Protein AF-A0A1Y3NC07-F1 (afdb_monomer_lite)

Secondary structure (DSSP, 8-state):
--HHHHHHHHHHHTS-------TTEEEEEEEETTTTEEEEE---TT-SS-EEEE-----TTT-EEEETTSEE--EESS-TTEETTEE--TT--EEEEEETTEEEEEEGGGTT-EEEEE-SS-TTBEEEEE--TT-GGGB-EEEE--TT------S---PPPPEEEEEEEETTTTEEE-TTSBEE----SGGG-EEEETTSEE--EESSSTTEEEEEETTEEEEEE--GGG-EEEETTEEEETTEEEEEEEE-TTSSBEEEEE---TT-GGG--EEEEPPPPPP-------------------------------------------------------------------PPPPPPP---PPPP-------------

Sequence (377 aa):
MFIFIIANIKYFLSQAQTVVEDPFHVNIYLYNAYRNKCLRYTSNPGDALQLTYGACDNSAETVWILPISHRGLYRSKANLDYCFGGECEDDEQFYFYRNDNENLIRSQATLGKQCIGSSETDPSKVVLKDCDDTDPDQIWYFNIWDPSVVVEEPPVVVAPPQTVTVYFYNAYRNGCMHDNLTTGVCDFTDHSLWEIPISHEGYYRSKANPENCLSIVDGNVSLTECNEDTVLYRDGNFIKSPLSEDKCIVSARFSNNLEYIEGCDVREGDHLWYFNIWTPPEPETTSTEVATSTEVVATTEVATSTEATATAEVATSTEVADPNDVFASTEVAVPTEAANSNEIIDLTEVVAPTPVVEEKPIMTITSTVTAVMTEAY

Foldseek 3Di:
DPVVVVVVVVVVVVVPPPPPPPVQKFKWWKAQPVVRFTWFAAPDPPAQQSIFTHHPPLPLRRIWIAGNQQKFFTAGSVGRQAGRRGGDDRQQIWHQDDDLQARWIATVNVVRQWTWFADPVDRGDIDTDGDDSPPSRRHIAIGGRDPPPPPPDDPDPPDPQDKFKWWWAQSVLNFTQFPVQFTDHCPVDLRRIWIAGPQQWAFTARSVGRQWGFAADPQFTDTHGGDPRRIWHDSRFFIGGPVDPQWGWFQDPVGRHIGIDGHQDPNPSRRGIHTGGDDPDDPPPPPPPPPPPPPPPDDDDDDDDDDDDDDDDDDDDDDDDDDDDDDDDDDDDDDDDDDDDDDDDDDDDDDDDDDDDDDDDDDDDDDDDDDDDDDDD

Structure (mmCIF, N/CA/C/O backbone):
data_AF-A0A1Y3NC07-F1
#
_entry.id   AF-A0A1Y3NC07-F1
#
loop_
_atom_site.group_PDB
_atom_site.id
_atom_site.type_symbol
_atom_site.label_atom_id
_atom_site.label_alt_id
_atom_site.label_comp_id
_atom_site.label_asym_id
_atom_site.label_entity_id
_atom_site.label_seq_id
_atom_site.pdbx_PDB_ins_code
_atom_site.Cartn_x
_atom_site.Cartn_y
_atom_site.Cartn_z
_atom_site.occupancy
_atom_site.B_iso_or_equiv
_atom_site.auth_seq_id
_atom_site.auth_comp_id
_atom_site.auth_asym_id
_atom_site.auth_atom_id
_atom_site.pdbx_PDB_model_num
ATOM 1 N N . MET A 1 1 ? -15.263 39.576 44.220 1.00 49.94 1 MET A N 1
ATOM 2 C CA . MET A 1 1 ? -14.520 39.823 42.962 1.00 49.94 1 MET A CA 1
ATOM 3 C C . MET A 1 1 ? -13.229 38.999 42.822 1.00 49.94 1 MET A C 1
ATOM 5 O O . MET A 1 1 ? -12.564 39.140 41.814 1.00 49.94 1 MET A O 1
ATOM 9 N N . PHE A 1 2 ? -12.891 38.108 43.768 1.00 42.16 2 PHE A N 1
ATOM 10 C CA . PHE A 1 2 ? -11.699 37.239 43.684 1.00 42.16 2 PHE A CA 1
ATOM 11 C C . PHE A 1 2 ? -12.003 35.779 43.288 1.00 42.16 2 PHE A C 1
ATOM 13 O O . PHE A 1 2 ? -11.107 35.051 42.885 1.00 42.16 2 PHE A O 1
ATOM 20 N N . ILE A 1 3 ? -13.271 35.355 43.343 1.00 47.78 3 ILE A N 1
ATOM 21 C CA . ILE A 1 3 ? -13.682 33.966 43.057 1.00 47.78 3 ILE A CA 1
ATOM 22 C C . ILE A 1 3 ? -13.874 33.710 41.545 1.00 47.78 3 ILE A C 1
ATOM 24 O O . ILE A 1 3 ? -13.749 32.581 41.089 1.00 47.78 3 ILE A O 1
ATOM 28 N N . PHE A 1 4 ? -14.075 34.756 40.735 1.00 40.75 4 PHE A N 1
ATOM 29 C CA . PHE A 1 4 ? -14.278 34.625 39.281 1.00 40.75 4 PHE A CA 1
ATOM 30 C C . PHE A 1 4 ? -12.987 34.455 38.458 1.00 40.75 4 PHE A C 1
ATOM 32 O O . PHE A 1 4 ? -13.056 34.092 37.285 1.00 40.75 4 PHE A O 1
ATOM 39 N N . ILE A 1 5 ? -11.811 34.685 39.052 1.00 47.78 5 ILE A N 1
ATOM 40 C CA . ILE A 1 5 ? -10.528 34.595 38.335 1.00 47.78 5 ILE A CA 1
ATOM 41 C C . ILE A 1 5 ? -9.998 33.150 38.325 1.00 47.78 5 ILE A C 1
ATOM 43 O O . ILE A 1 5 ? -9.425 32.711 37.333 1.00 47.78 5 ILE A O 1
ATOM 47 N N . ILE A 1 6 ? -10.273 32.356 39.366 1.00 45.19 6 ILE A N 1
ATOM 48 C CA . ILE A 1 6 ? -9.774 30.971 39.465 1.00 45.19 6 ILE A CA 1
ATOM 49 C C . ILE A 1 6 ? -10.512 30.027 38.498 1.00 45.19 6 ILE A C 1
ATOM 51 O O . ILE A 1 6 ? -9.905 29.107 37.952 1.00 45.19 6 ILE A O 1
ATOM 55 N N . ALA A 1 7 ? -11.794 30.282 38.212 1.00 42.97 7 ALA A N 1
ATOM 56 C CA . ALA A 1 7 ? -12.565 29.478 37.259 1.00 42.97 7 ALA A CA 1
ATOM 57 C C . ALA A 1 7 ? -12.094 29.654 35.801 1.00 42.97 7 ALA A C 1
ATOM 59 O O . ALA A 1 7 ? -12.123 28.698 35.033 1.00 42.97 7 ALA A O 1
ATOM 60 N N . ASN A 1 8 ? -11.591 30.838 35.431 1.00 40.31 8 ASN A N 1
ATOM 61 C CA . ASN A 1 8 ? -11.082 31.089 34.078 1.00 40.31 8 ASN A CA 1
ATOM 62 C C . ASN A 1 8 ? -9.668 30.537 33.847 1.00 40.31 8 ASN A C 1
ATOM 64 O O . ASN A 1 8 ? -9.330 30.190 32.720 1.00 40.31 8 ASN A O 1
ATOM 68 N N . ILE A 1 9 ? -8.855 30.388 34.897 1.00 41.81 9 ILE A N 1
ATOM 69 C CA . ILE A 1 9 ? -7.501 29.827 34.764 1.00 41.81 9 ILE A CA 1
ATOM 70 C C . ILE A 1 9 ? -7.546 28.312 34.513 1.00 41.81 9 ILE A C 1
ATOM 72 O O . ILE A 1 9 ? -6.757 27.814 33.716 1.00 41.81 9 ILE A O 1
ATOM 76 N N . LYS A 1 10 ? -8.512 27.578 35.089 1.00 38.97 10 LYS A N 1
ATOM 77 C CA . LYS A 1 10 ? -8.726 26.161 34.731 1.00 38.97 10 LYS A CA 1
ATOM 78 C C . LYS A 1 10 ? -9.193 25.980 33.285 1.00 38.97 10 LYS A C 1
ATOM 80 O O . LYS A 1 10 ? -8.786 25.020 32.647 1.00 38.97 10 LYS A O 1
ATOM 85 N N . TYR A 1 11 ? -10.002 26.907 32.769 1.00 41.62 11 TYR A N 1
ATOM 86 C CA . TYR A 1 11 ? -10.475 26.849 31.384 1.00 41.62 11 TYR A CA 1
ATOM 87 C C . TYR A 1 11 ? -9.353 27.160 30.379 1.00 41.62 11 TYR A C 1
ATOM 89 O O . TYR A 1 11 ? -9.262 26.517 29.340 1.00 41.62 11 TYR A O 1
ATOM 97 N N . PHE A 1 12 ? -8.441 28.080 30.716 1.00 39.53 12 PHE A N 1
ATOM 98 C CA . PHE A 1 12 ? -7.293 28.406 29.861 1.00 39.53 12 PHE A CA 1
ATOM 99 C C . PHE A 1 12 ? -6.139 27.394 29.942 1.00 39.53 12 PHE A C 1
ATOM 101 O O . PHE A 1 12 ? -5.442 27.197 28.952 1.00 39.53 12 PHE A O 1
ATOM 108 N N . LEU A 1 13 ? -5.948 26.706 31.075 1.00 35.06 13 LEU A N 1
ATOM 109 C CA . LEU A 1 13 ? -4.931 25.649 31.203 1.00 35.06 13 LEU A CA 1
ATOM 110 C C . LEU A 1 13 ? -5.331 24.322 30.533 1.00 35.06 13 LEU A C 1
ATOM 112 O O . LEU A 1 13 ? -4.475 23.466 30.351 1.00 35.06 13 LEU A O 1
ATOM 116 N N . SER A 1 14 ? -6.592 24.163 30.122 1.00 40.03 14 SER A N 1
ATOM 117 C CA . SER A 1 14 ? -7.073 23.001 29.357 1.00 40.03 14 SER A CA 1
ATOM 118 C C . SER A 1 14 ? -6.751 23.070 27.856 1.00 40.03 14 SER A C 1
ATOM 120 O O . SER A 1 14 ? -6.932 22.079 27.161 1.00 40.03 14 SER A O 1
ATOM 122 N N . GLN A 1 15 ? -6.320 24.223 27.337 1.00 40.88 15 GLN A N 1
ATOM 123 C CA . GLN A 1 15 ? -6.138 24.462 25.893 1.00 40.88 15 GLN A CA 1
ATOM 124 C C . GLN A 1 15 ? -4.659 24.536 25.476 1.00 40.88 15 GLN A C 1
ATOM 126 O O . GLN A 1 15 ? -4.346 24.867 24.338 1.00 40.88 15 GLN A O 1
ATOM 131 N N . ALA A 1 16 ? -3.736 24.233 26.389 1.00 40.59 16 ALA A N 1
ATOM 132 C CA . ALA A 1 16 ? -2.299 24.239 26.122 1.00 40.59 16 ALA A CA 1
ATOM 133 C C . ALA A 1 16 ? -1.629 22.977 26.675 1.00 40.59 16 ALA A C 1
ATOM 135 O O . ALA A 1 16 ? -0.556 23.032 27.271 1.00 40.59 16 ALA A O 1
ATOM 136 N N . GLN A 1 17 ? -2.275 21.826 26.496 1.00 38.09 17 GLN A N 1
ATOM 137 C CA . GLN A 1 17 ? -1.564 20.561 26.552 1.00 38.09 17 GLN A CA 1
ATOM 138 C C . GLN A 1 17 ? -0.907 20.395 25.186 1.00 38.09 17 GLN A C 1
ATOM 140 O O . GLN A 1 17 ? -1.517 19.915 24.236 1.00 38.09 17 GLN A O 1
ATOM 145 N N . THR A 1 18 ? 0.328 20.883 25.066 1.00 40.28 18 THR A N 1
ATOM 146 C CA . THR A 1 18 ? 1.228 20.413 24.016 1.00 40.28 18 THR A CA 1
ATOM 147 C C . THR A 1 18 ? 1.309 18.909 24.202 1.00 40.28 18 THR A C 1
ATOM 149 O O . THR A 1 18 ? 1.939 18.441 25.154 1.00 40.28 18 THR A O 1
ATOM 152 N N . VAL A 1 19 ? 0.572 18.172 23.370 1.00 43.94 19 VAL A N 1
ATOM 153 C CA . VAL A 1 19 ? 0.705 16.728 23.242 1.00 43.94 19 VAL A CA 1
ATOM 154 C C . VAL A 1 19 ? 2.177 16.521 22.937 1.00 43.94 19 VAL A C 1
ATOM 156 O O . VAL A 1 19 ? 2.658 16.901 21.874 1.00 43.94 19 VAL A O 1
ATOM 159 N N . VAL A 1 20 ? 2.921 16.054 23.936 1.00 38.31 20 VAL A N 1
ATOM 160 C CA . VAL A 1 20 ? 4.246 15.502 23.707 1.00 38.31 20 VAL A CA 1
ATOM 161 C C . VAL A 1 20 ? 3.954 14.323 22.799 1.00 38.31 20 VAL A C 1
ATOM 163 O O . VAL A 1 20 ? 3.352 13.354 23.258 1.00 38.31 20 VAL A O 1
ATOM 166 N N . GLU A 1 21 ? 4.215 14.484 21.501 1.00 44.53 21 GLU A N 1
ATOM 167 C CA . GLU A 1 21 ? 4.075 13.403 20.538 1.00 44.53 21 GLU A CA 1
ATOM 168 C C . GLU A 1 21 ? 4.969 12.281 21.045 1.00 44.53 21 GLU A C 1
ATOM 170 O O . GLU A 1 21 ? 6.195 12.381 21.046 1.00 44.53 21 GLU A O 1
ATOM 175 N N . ASP A 1 22 ? 4.327 11.266 21.612 1.00 46.78 22 ASP A N 1
ATOM 176 C CA . ASP A 1 22 ? 4.990 10.053 22.030 1.00 46.78 22 ASP A CA 1
ATOM 177 C C . ASP A 1 22 ? 5.652 9.481 20.766 1.00 46.78 22 ASP A C 1
ATOM 179 O O . ASP A 1 22 ? 4.920 9.195 19.808 1.00 46.78 22 ASP A O 1
ATOM 183 N N . PRO A 1 23 ? 6.997 9.371 20.709 1.00 55.59 23 PRO A N 1
ATOM 184 C CA . PRO A 1 23 ? 7.760 9.125 19.477 1.00 55.59 23 PRO A CA 1
ATOM 185 C C . PRO A 1 23 ? 7.429 7.798 18.780 1.00 55.59 23 PRO A C 1
ATOM 187 O O . PRO A 1 23 ? 7.982 7.489 17.728 1.00 55.59 23 PRO A O 1
ATOM 190 N N . PHE A 1 24 ? 6.520 7.008 19.346 1.00 76.69 24 PHE A N 1
ATOM 191 C CA . PHE A 1 24 ? 6.107 5.706 18.854 1.00 76.69 24 PHE A CA 1
ATOM 192 C C . PHE A 1 24 ? 4.766 5.704 18.118 1.00 76.69 24 PHE A C 1
ATOM 194 O O . PHE A 1 24 ? 4.166 4.636 18.009 1.00 76.69 24 PHE A O 1
ATOM 201 N N . HIS A 1 25 ? 4.283 6.841 17.609 1.00 83.25 25 HIS A N 1
ATOM 202 C CA . HIS A 1 25 ? 3.050 6.889 16.817 1.00 83.25 25 HIS A CA 1
ATOM 203 C C . HIS A 1 25 ? 3.286 7.293 15.360 1.00 83.25 25 HIS A C 1
ATOM 205 O O . HIS A 1 25 ? 4.177 8.075 15.042 1.00 83.25 25 HIS A O 1
ATOM 211 N N . VAL A 1 26 ? 2.443 6.773 14.470 1.00 84.00 26 VAL A N 1
ATOM 212 C CA . VAL A 1 26 ? 2.426 7.086 13.041 1.00 84.00 26 VAL A CA 1
ATOM 213 C C . VAL A 1 26 ? 1.017 7.487 12.613 1.00 84.00 26 VAL A C 1
ATOM 215 O O . VAL A 1 26 ? 0.025 6.909 13.058 1.00 84.00 26 VAL A O 1
ATOM 218 N N . ASN A 1 27 ? 0.934 8.492 11.743 1.00 87.94 27 ASN A N 1
ATOM 219 C CA . ASN A 1 27 ? -0.309 8.861 11.080 1.00 87.94 27 ASN A CA 1
ATOM 220 C C . ASN A 1 27 ? -0.509 7.953 9.860 1.00 87.94 27 ASN A C 1
ATOM 222 O O . ASN A 1 27 ? 0.402 7.812 9.042 1.00 87.94 27 ASN A O 1
ATOM 226 N N . ILE A 1 28 ? -1.692 7.370 9.702 1.00 88.00 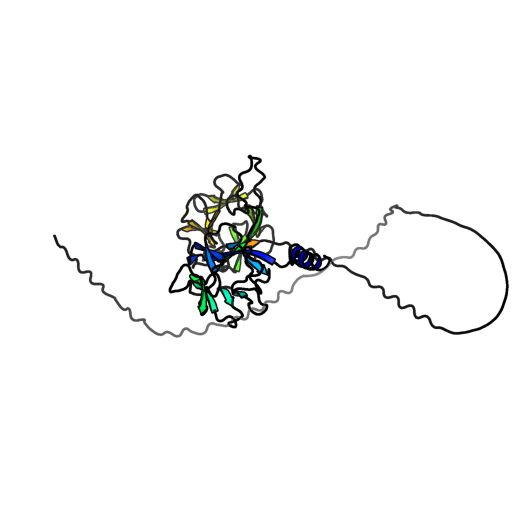28 ILE A N 1
ATOM 227 C CA . ILE A 1 28 ? -2.015 6.481 8.583 1.00 88.00 28 ILE A CA 1
ATOM 228 C C . ILE A 1 28 ? -3.445 6.682 8.072 1.00 88.00 28 ILE A C 1
ATOM 230 O O . ILE A 1 28 ? -4.307 7.214 8.767 1.00 88.00 28 ILE A O 1
ATOM 234 N N . TYR A 1 29 ? -3.712 6.142 6.892 1.00 89.12 29 TYR A N 1
ATOM 235 C CA . TYR A 1 29 ? -5.028 5.735 6.430 1.00 89.12 29 TYR A CA 1
ATOM 236 C C . TYR A 1 29 ? -5.192 4.238 6.596 1.00 89.12 29 TYR A C 1
ATOM 238 O O . TYR A 1 29 ? -4.248 3.458 6.447 1.00 89.12 29 TYR A O 1
ATOM 246 N N . LEU A 1 30 ? -6.441 3.849 6.789 1.00 91.69 30 LEU A N 1
ATOM 247 C CA . LEU A 1 30 ? -6.852 2.461 6.733 1.00 91.69 30 LEU A CA 1
ATOM 248 C C . LEU A 1 30 ? -7.758 2.293 5.535 1.00 91.69 30 LEU A C 1
ATOM 250 O O . LEU A 1 30 ? -8.905 2.733 5.534 1.00 91.69 30 LEU A O 1
ATOM 254 N N . TYR A 1 31 ? -7.199 1.715 4.485 1.00 89.06 31 TYR A N 1
ATOM 255 C CA . TYR A 1 31 ? -7.864 1.550 3.209 1.00 89.06 31 TYR A CA 1
ATOM 256 C C . TYR A 1 31 ? -8.498 0.168 3.113 1.00 89.06 31 TYR A C 1
ATOM 258 O O . TYR A 1 31 ? -7.860 -0.843 3.395 1.00 89.06 31 TYR A O 1
ATOM 266 N N . ASN A 1 32 ? -9.749 0.125 2.677 1.00 90.06 3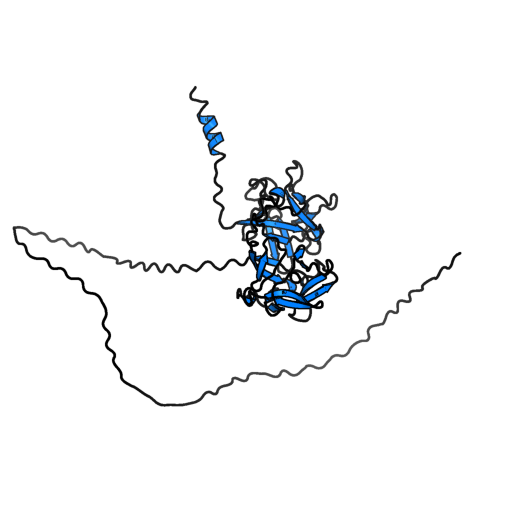2 ASN A N 1
ATOM 267 C CA . ASN A 1 32 ? -10.457 -1.107 2.385 1.00 90.06 32 ASN A CA 1
ATOM 268 C C . ASN A 1 32 ? -10.560 -1.261 0.868 1.00 90.06 32 ASN A C 1
ATOM 270 O O . ASN A 1 32 ? -11.290 -0.511 0.212 1.00 90.06 32 ASN A O 1
ATOM 274 N N . ALA A 1 33 ? -9.827 -2.225 0.311 1.00 75.94 33 ALA A N 1
ATOM 275 C CA . ALA A 1 33 ? -9.746 -2.386 -1.137 1.00 75.94 33 ALA A CA 1
ATOM 276 C C . ALA A 1 33 ? -11.067 -2.865 -1.750 1.00 75.94 33 ALA A C 1
ATOM 278 O O . ALA A 1 33 ? -11.442 -2.406 -2.825 1.00 75.94 33 ALA A O 1
ATOM 279 N N . TYR A 1 34 ? -11.825 -3.703 -1.035 1.00 87.25 34 TYR A N 1
ATOM 280 C CA . TYR A 1 34 ? -13.149 -4.143 -1.477 1.00 87.25 34 TYR A CA 1
ATOM 281 C C . TYR A 1 34 ? -14.132 -2.977 -1.631 1.00 87.25 34 TYR A C 1
ATOM 283 O O . TYR A 1 34 ? -14.921 -2.932 -2.574 1.00 87.25 34 TYR A O 1
ATOM 291 N N . ARG A 1 35 ? -14.075 -2.000 -0.719 1.00 87.25 35 ARG A N 1
ATOM 292 C CA . ARG A 1 35 ? -14.907 -0.791 -0.792 1.00 87.25 35 ARG A CA 1
ATOM 293 C C . ARG A 1 35 ? -14.321 0.303 -1.669 1.00 87.25 35 ARG A C 1
ATOM 295 O O . ARG A 1 35 ? -15.058 1.214 -2.041 1.00 87.25 35 ARG A O 1
ATOM 302 N N . ASN A 1 36 ? -13.029 0.237 -1.972 1.00 82.81 36 ASN A N 1
ATOM 303 C CA . ASN A 1 36 ? -12.260 1.336 -2.540 1.00 82.81 36 ASN A CA 1
ATOM 304 C C . ASN A 1 36 ? -12.470 2.654 -1.764 1.00 82.81 36 ASN A C 1
ATOM 306 O O . ASN A 1 36 ? -12.807 3.704 -2.324 1.00 82.81 36 ASN A O 1
ATOM 310 N N . LYS A 1 37 ? -12.371 2.571 -0.432 1.00 90.44 37 LYS A N 1
ATOM 311 C CA . LYS A 1 37 ? -12.608 3.681 0.501 1.00 90.44 37 LYS A CA 1
ATOM 312 C C . LYS A 1 37 ? -11.678 3.587 1.702 1.00 90.44 37 LYS A C 1
ATOM 314 O O . LYS A 1 37 ? -11.238 2.501 2.072 1.00 90.44 37 LYS A O 1
ATOM 319 N N . CYS A 1 38 ? -11.431 4.727 2.332 1.00 93.75 38 CYS A N 1
ATOM 320 C CA . CYS A 1 38 ? -10.716 4.802 3.597 1.00 93.75 38 CYS A CA 1
ATOM 321 C C . CYS A 1 38 ? -11.685 4.757 4.779 1.00 93.75 38 CYS A C 1
ATOM 323 O O . CYS A 1 38 ? -12.834 5.193 4.675 1.00 93.75 38 CYS A O 1
ATOM 325 N N . LEU A 1 39 ? -11.210 4.241 5.907 1.00 95.06 39 LEU A N 1
ATOM 326 C CA . LEU A 1 39 ? -11.913 4.306 7.175 1.00 95.06 39 LEU A CA 1
ATOM 327 C C . LEU A 1 39 ? -12.007 5.763 7.619 1.00 95.06 39 LEU A C 1
ATOM 329 O O . LEU A 1 39 ? -10.990 6.446 7.752 1.00 95.06 39 LEU A O 1
ATOM 333 N N . ARG A 1 40 ? -13.229 6.225 7.849 1.00 94.44 40 ARG A N 1
ATOM 334 C CA . ARG A 1 40 ? -13.531 7.603 8.209 1.00 94.44 40 ARG A CA 1
ATOM 335 C C . ARG A 1 40 ? -14.242 7.646 9.551 1.00 94.44 40 ARG A C 1
ATOM 337 O O . ARG A 1 40 ? -15.224 6.939 9.761 1.00 94.44 40 ARG A O 1
ATOM 344 N N . TYR A 1 41 ? -13.763 8.502 10.435 1.00 93.25 41 TYR A N 1
ATOM 345 C CA . TYR A 1 41 ? -14.438 8.851 11.672 1.00 93.25 41 TYR A CA 1
ATOM 346 C C . TYR A 1 41 ? -15.713 9.653 11.382 1.00 93.25 41 TYR A C 1
ATOM 348 O O . TYR A 1 41 ? -15.718 10.561 10.549 1.00 93.25 41 TYR A O 1
ATOM 356 N N . THR A 1 42 ? -16.792 9.343 12.096 1.00 89.31 42 THR A N 1
ATOM 357 C CA . THR A 1 42 ? -18.039 10.111 12.067 1.00 89.31 42 THR A CA 1
ATOM 358 C C . THR A 1 42 ? -18.457 10.445 13.480 1.00 89.31 42 THR A C 1
ATOM 360 O O . THR A 1 42 ? -18.634 9.548 14.290 1.00 89.31 42 THR A O 1
ATOM 363 N N . SER A 1 43 ? -18.749 11.706 13.767 1.00 79.06 43 SER A N 1
ATOM 364 C CA . SER A 1 43 ? -19.270 12.122 15.072 1.00 79.06 43 SER A CA 1
ATOM 365 C C . SER A 1 43 ? -20.757 11.793 15.272 1.00 79.06 43 SER A C 1
ATOM 367 O O . SER A 1 43 ? -21.455 12.526 15.967 1.00 79.06 43 SER A O 1
ATOM 369 N N . ASN A 1 44 ? -21.275 10.728 14.645 1.00 75.00 44 ASN A N 1
ATOM 370 C CA . ASN A 1 44 ? -22.686 10.359 14.725 1.00 75.00 44 ASN A CA 1
ATOM 371 C C . ASN A 1 44 ? -22.988 9.714 16.086 1.00 75.00 44 ASN A C 1
ATOM 373 O O . ASN A 1 44 ? -22.609 8.562 16.319 1.00 75.00 44 ASN A O 1
ATOM 377 N N . PRO A 1 45 ? -23.712 10.409 16.983 1.00 62.75 45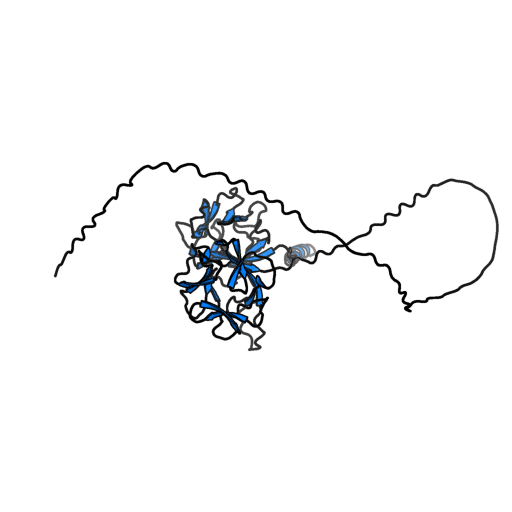 PRO A N 1
ATOM 378 C CA . PRO A 1 45 ? -24.045 9.856 18.281 1.00 62.75 45 PRO A CA 1
ATOM 379 C C . PRO A 1 45 ? -25.113 8.773 18.090 1.00 62.75 45 PRO A C 1
ATOM 381 O O . PRO A 1 45 ? -26.265 9.071 17.772 1.00 62.75 45 PRO A O 1
ATOM 384 N N . GLY A 1 46 ? -24.720 7.509 18.254 1.00 66.62 46 GLY A N 1
ATOM 385 C CA . GLY A 1 46 ? -25.610 6.347 18.161 1.00 66.62 46 GLY A CA 1
ATOM 386 C C . GLY A 1 46 ? -25.019 5.136 17.439 1.00 66.62 46 GLY A C 1
ATOM 387 O O . GLY A 1 46 ? -25.535 4.034 17.613 1.00 66.62 46 GLY A O 1
ATOM 388 N N . ASP A 1 47 ? -23.943 5.311 16.670 1.00 72.94 47 ASP A N 1
ATOM 389 C CA . ASP A 1 47 ? -23.224 4.188 16.066 1.00 72.94 47 ASP A CA 1
ATOM 390 C C . ASP A 1 47 ? -22.175 3.645 17.042 1.00 72.94 47 ASP A C 1
ATOM 392 O O . ASP A 1 47 ? -21.422 4.410 17.639 1.00 72.94 47 ASP A O 1
ATOM 396 N N . ALA A 1 48 ? -22.121 2.318 17.191 1.00 72.44 48 ALA A N 1
ATOM 397 C CA . ALA A 1 48 ? -21.277 1.658 18.190 1.00 72.44 48 ALA A CA 1
ATOM 398 C C . ALA A 1 48 ? -19.771 1.893 17.986 1.00 72.44 48 ALA A C 1
ATOM 400 O O . ALA A 1 48 ? -19.037 1.884 18.960 1.00 72.44 48 ALA A O 1
ATOM 401 N N . LEU A 1 49 ? -19.321 2.096 16.743 1.00 77.50 49 LEU A N 1
ATOM 402 C CA . LEU A 1 49 ? -17.915 2.386 16.440 1.00 77.50 49 LEU A CA 1
ATOM 403 C C . LEU A 1 49 ? -17.678 3.837 16.000 1.00 77.50 49 LEU A C 1
ATOM 405 O O . LEU A 1 49 ? -16.541 4.269 15.934 1.00 77.50 49 LEU A O 1
ATOM 409 N N . GLN A 1 50 ? -18.717 4.622 15.690 1.00 86.19 50 GLN A N 1
ATOM 410 C CA . GLN A 1 50 ? -18.539 5.966 15.108 1.00 86.19 50 GLN A CA 1
ATOM 411 C C . GLN A 1 50 ? -17.645 5.977 13.840 1.00 86.19 50 GLN A C 1
ATOM 413 O O . GLN A 1 50 ? -16.931 6.941 13.562 1.00 86.19 50 GLN A O 1
ATOM 418 N N . LEU A 1 51 ? -17.702 4.902 13.043 1.00 92.50 51 LEU A N 1
ATOM 419 C CA . LEU A 1 51 ? -16.897 4.695 11.834 1.00 92.50 51 LEU A CA 1
ATOM 420 C C . LEU A 1 51 ? -17.775 4.530 10.583 1.00 92.50 51 LEU A C 1
ATOM 422 O O . LEU A 1 51 ? -18.810 3.861 10.601 1.00 92.50 51 LEU A O 1
ATOM 426 N N . THR A 1 52 ? -17.308 5.073 9.460 1.00 94.56 52 THR A N 1
ATOM 427 C CA . THR A 1 52 ? -17.888 4.907 8.119 1.00 94.56 52 THR A CA 1
ATOM 428 C C . THR A 1 52 ? -16.791 4.739 7.064 1.00 94.56 52 THR A C 1
ATOM 430 O O . THR A 1 52 ? -15.597 4.768 7.364 1.00 94.56 52 THR A O 1
ATOM 433 N N . TYR A 1 53 ? -17.196 4.594 5.806 1.00 94.38 53 TYR A N 1
ATOM 434 C CA . TYR A 1 53 ? -16.310 4.637 4.649 1.00 94.38 53 TYR A CA 1
ATOM 435 C C . TYR A 1 53 ? -16.298 6.038 4.017 1.00 94.38 53 TYR A C 1
ATOM 437 O O . TYR A 1 53 ? -17.343 6.628 3.745 1.00 94.38 53 TYR A O 1
ATOM 445 N N . GLY A 1 54 ? -15.108 6.569 3.741 1.00 91.38 54 GLY A N 1
ATOM 446 C CA . GLY A 1 54 ? -14.891 7.888 3.144 1.00 91.38 54 GLY A CA 1
ATOM 447 C C . GLY A 1 54 ? -13.926 7.868 1.959 1.00 91.38 54 GLY A C 1
ATOM 448 O O . GLY A 1 54 ? -13.288 6.859 1.660 1.00 91.38 54 GLY A O 1
ATOM 449 N N . ALA A 1 55 ? -13.831 8.998 1.256 1.00 87.19 55 ALA A N 1
ATOM 450 C CA . ALA A 1 55 ? -12.732 9.215 0.317 1.00 87.19 55 ALA A CA 1
ATOM 451 C C . ALA A 1 55 ? -11.394 9.220 1.077 1.00 87.19 55 ALA A C 1
ATOM 453 O O . ALA A 1 55 ? -11.352 9.602 2.239 1.00 87.19 55 ALA A O 1
ATOM 454 N N . CYS A 1 56 ? -10.312 8.795 0.435 1.00 83.12 56 CYS A N 1
ATOM 455 C CA . CYS A 1 56 ? -8.967 8.891 1.000 1.00 83.12 56 CYS A CA 1
ATOM 456 C C . CYS A 1 56 ? -8.411 10.293 0.714 1.00 83.12 56 CYS A C 1
ATOM 458 O O . CYS A 1 56 ? -7.663 10.479 -0.237 1.00 83.12 56 CYS A O 1
ATOM 460 N N . ASP A 1 57 ? -8.885 11.289 1.463 1.00 79.56 57 ASP A N 1
ATOM 461 C CA . ASP A 1 57 ? -8.759 12.719 1.140 1.00 79.56 57 ASP A CA 1
ATOM 462 C C . ASP A 1 57 ? -7.847 13.511 2.088 1.00 79.56 57 ASP A C 1
ATOM 464 O O . ASP A 1 57 ? -7.870 14.739 2.089 1.00 79.56 57 ASP A O 1
ATOM 468 N N . ASN A 1 58 ? -7.059 12.823 2.916 1.00 79.38 58 ASN A N 1
ATOM 469 C CA . ASN A 1 58 ? -6.122 13.425 3.876 1.00 79.38 58 ASN A CA 1
ATOM 470 C C . ASN A 1 58 ? -6.795 14.279 4.960 1.00 79.38 58 ASN A C 1
ATOM 472 O O . ASN A 1 58 ? -6.093 14.892 5.770 1.00 79.38 58 ASN A O 1
ATOM 476 N N . SER A 1 59 ? -8.131 14.311 5.009 1.00 86.81 59 SER A N 1
ATOM 477 C CA . SER A 1 59 ? -8.862 15.015 6.053 1.00 86.81 59 SER A CA 1
ATOM 478 C C . SER A 1 59 ? -8.579 14.380 7.410 1.00 86.81 59 SER A C 1
ATOM 480 O O . SER A 1 59 ? -8.365 13.177 7.525 1.00 86.81 59 SER A O 1
ATOM 482 N N . ALA A 1 60 ? -8.620 15.172 8.480 1.00 89.56 60 ALA A N 1
ATOM 483 C CA . ALA A 1 60 ? -8.414 14.650 9.831 1.00 89.56 60 ALA A CA 1
ATOM 484 C C . ALA A 1 60 ? -9.377 13.490 10.181 1.00 89.56 60 ALA A C 1
ATOM 486 O O . ALA A 1 60 ? -9.076 12.669 11.040 1.00 89.56 60 ALA A O 1
ATOM 487 N N . GLU A 1 61 ? -10.523 13.394 9.503 1.00 92.75 61 GLU A N 1
ATOM 488 C CA . GLU A 1 61 ? -11.510 12.332 9.704 1.00 92.75 61 GLU A CA 1
ATOM 489 C C . GLU A 1 61 ? -11.092 10.991 9.089 1.00 92.75 61 GLU A C 1
ATOM 491 O O . GLU A 1 61 ? -11.569 9.953 9.534 1.00 92.75 61 GLU A O 1
ATOM 496 N N . THR A 1 62 ? -10.223 10.980 8.077 1.00 92.62 62 THR A N 1
ATOM 497 C CA . THR A 1 62 ? -9.773 9.758 7.380 1.00 92.62 62 THR A CA 1
ATOM 498 C C . THR A 1 62 ? -8.383 9.303 7.821 1.00 92.62 62 THR A C 1
ATOM 500 O O . THR A 1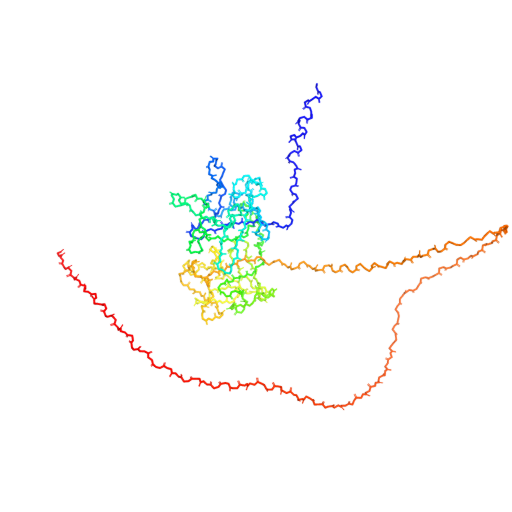 62 ? -7.865 8.298 7.328 1.00 92.62 62 THR A O 1
ATOM 503 N N . VAL A 1 63 ? -7.797 10.027 8.778 1.00 91.56 63 VAL A N 1
ATOM 504 C CA . VAL A 1 63 ? -6.430 9.849 9.259 1.00 91.56 63 VAL A CA 1
ATOM 505 C C . VAL A 1 63 ? -6.450 9.386 10.702 1.00 91.56 63 VAL A C 1
ATOM 507 O O . VAL A 1 63 ? -7.138 9.950 11.556 1.00 91.56 63 VAL A O 1
ATOM 510 N N . TRP A 1 64 ? -5.647 8.368 10.966 1.00 92.81 64 TRP A N 1
ATOM 511 C CA . TRP A 1 64 ? -5.595 7.664 12.231 1.00 92.81 64 TRP A CA 1
ATOM 512 C C . TRP A 1 64 ? -4.182 7.703 12.793 1.00 92.81 64 TRP A C 1
ATOM 514 O O . TRP A 1 64 ? -3.212 7.546 12.057 1.00 92.81 64 TRP A O 1
ATOM 524 N N . ILE A 1 65 ? -4.073 7.914 14.098 1.00 91.06 65 ILE A N 1
ATOM 525 C CA . ILE A 1 65 ? -2.818 7.912 14.842 1.00 91.06 65 ILE A CA 1
ATOM 526 C C . ILE A 1 65 ? -2.715 6.561 15.534 1.00 91.06 65 ILE A C 1
ATOM 528 O O . ILE A 1 65 ? -3.551 6.222 16.378 1.00 91.06 65 ILE A O 1
ATOM 532 N N . LEU A 1 66 ? -1.705 5.784 15.160 1.00 89.12 66 LEU A N 1
ATOM 533 C CA . LEU A 1 66 ? -1.507 4.431 15.661 1.00 89.12 66 LEU A CA 1
ATOM 534 C C . LEU A 1 66 ? -0.124 4.272 16.276 1.00 89.12 66 LEU A C 1
ATOM 536 O O . LEU A 1 66 ? 0.831 4.844 15.755 1.00 89.12 66 LEU A O 1
ATOM 540 N N . PRO A 1 67 ? 0.020 3.416 17.297 1.00 82.94 67 PRO A N 1
ATOM 541 C CA . PRO A 1 67 ? 1.323 2.944 17.731 1.00 82.94 67 PRO A CA 1
ATOM 542 C C . PRO A 1 67 ? 2.064 2.250 16.579 1.00 82.94 67 PRO A C 1
ATOM 544 O O . PRO A 1 67 ? 1.469 1.455 15.849 1.00 82.94 67 PRO A O 1
ATOM 547 N N . ILE A 1 68 ? 3.373 2.477 16.454 1.00 73.94 68 ILE A N 1
ATOM 548 C CA . ILE A 1 68 ? 4.254 1.808 15.477 1.00 73.94 68 ILE A CA 1
ATOM 549 C C . ILE A 1 68 ? 4.260 0.285 15.693 1.00 73.94 68 ILE A C 1
ATOM 551 O O . ILE A 1 68 ? 4.423 -0.481 14.751 1.00 73.94 68 ILE A O 1
ATOM 555 N N . SER A 1 69 ? 4.003 -0.177 16.921 1.00 71.75 69 SER A N 1
ATOM 556 C CA . SER A 1 69 ? 3.806 -1.601 17.230 1.00 71.75 69 SER A CA 1
ATOM 557 C C . SER A 1 69 ? 2.549 -2.205 16.584 1.00 71.75 69 SER A C 1
ATOM 559 O O . SER A 1 69 ? 2.350 -3.419 16.643 1.00 71.75 69 SER A O 1
ATOM 561 N N . HIS A 1 70 ? 1.665 -1.360 16.043 1.00 76.81 70 HIS A N 1
ATOM 562 C CA . HIS A 1 70 ? 0.315 -1.674 15.581 1.00 76.81 70 HIS A CA 1
ATOM 563 C C . HIS A 1 70 ? -0.598 -2.302 16.651 1.00 76.81 70 HIS A C 1
ATOM 565 O O . HIS A 1 70 ? -1.677 -2.816 16.341 1.00 76.81 70 HIS A O 1
ATOM 571 N N . ARG A 1 71 ? -0.207 -2.248 17.928 1.00 78.44 71 ARG A N 1
ATOM 572 C CA . ARG A 1 71 ? -1.010 -2.709 19.065 1.00 78.44 71 ARG A CA 1
ATOM 573 C C . ARG A 1 71 ? -1.293 -1.540 19.993 1.00 78.44 71 ARG A C 1
ATOM 575 O O . ARG A 1 71 ? -0.354 -0.914 20.477 1.00 78.44 71 ARG A O 1
ATOM 582 N N . GLY A 1 72 ? -2.569 -1.281 20.269 1.00 84.81 72 GLY A N 1
ATOM 583 C CA . GLY A 1 72 ? -2.988 -0.275 21.238 1.00 84.81 72 GLY A CA 1
ATOM 584 C C . GLY A 1 72 ? -4.195 0.527 20.769 1.00 84.81 72 GLY A C 1
ATOM 585 O O . GLY A 1 72 ? -5.133 0.002 20.179 1.00 84.81 72 GLY A O 1
ATOM 586 N N . LEU A 1 73 ? -4.191 1.816 21.071 1.00 87.00 73 LEU A N 1
ATOM 587 C CA . LEU A 1 73 ? -5.308 2.701 20.771 1.00 87.00 73 LEU A CA 1
ATOM 588 C C . LEU A 1 73 ? -5.148 3.314 19.379 1.00 87.00 73 LEU A C 1
ATOM 590 O O . LEU A 1 73 ? -4.100 3.866 19.058 1.00 87.00 73 LEU A O 1
ATOM 594 N N . TYR A 1 74 ? -6.188 3.203 18.554 1.00 90.56 74 TYR A N 1
ATOM 595 C CA . TYR A 1 74 ? -6.206 3.711 17.182 1.00 90.56 74 TYR A CA 1
ATOM 596 C C . TYR A 1 74 ? -7.016 4.998 17.202 1.00 90.56 74 TYR A C 1
ATOM 598 O O . TYR A 1 74 ? -8.246 4.954 17.172 1.00 90.56 74 TYR A O 1
ATOM 606 N N . ARG A 1 75 ? -6.331 6.133 17.339 1.00 91.62 75 ARG A N 1
ATOM 607 C CA . ARG A 1 75 ? -6.973 7.423 17.609 1.00 91.62 75 ARG A CA 1
ATOM 608 C C . ARG A 1 75 ? -7.339 8.131 16.319 1.00 91.62 75 ARG A C 1
ATOM 610 O O . ARG A 1 75 ? -6.551 8.136 15.373 1.00 91.62 75 ARG A O 1
ATOM 617 N N . SER A 1 76 ? -8.499 8.772 16.283 1.00 91.25 76 SER A N 1
ATOM 618 C CA . SER A 1 76 ? -8.849 9.642 15.163 1.00 91.25 76 SER A CA 1
ATOM 619 C C . SER A 1 76 ? -8.033 10.929 15.226 1.00 91.25 76 SER A C 1
ATOM 621 O O . SER A 1 76 ? -7.915 11.554 16.279 1.00 91.25 76 SER A O 1
ATOM 623 N N . LYS A 1 77 ? -7.521 11.391 14.085 1.00 91.69 77 LYS A N 1
ATOM 624 C CA . LYS A 1 77 ? -6.887 12.710 14.010 1.00 91.69 77 LYS A CA 1
ATOM 625 C C . LYS A 1 77 ? -7.898 13.857 14.117 1.00 91.69 77 LYS A C 1
ATOM 627 O O . LYS A 1 77 ? -7.534 14.944 14.560 1.00 91.69 77 LYS A O 1
ATOM 632 N N . ALA A 1 78 ? -9.159 13.632 13.743 1.00 91.25 78 ALA A N 1
ATOM 633 C CA . ALA A 1 78 ? -10.238 14.608 13.898 1.00 91.25 78 ALA A CA 1
ATOM 634 C C . ALA A 1 78 ? -10.648 14.797 15.363 1.00 91.25 78 ALA A C 1
ATOM 636 O O . ALA A 1 78 ? -11.152 15.861 15.722 1.00 91.25 78 ALA A O 1
ATOM 637 N N . ASN A 1 79 ? -10.446 13.775 16.198 1.00 90.31 79 ASN A N 1
ATOM 638 C CA . ASN A 1 79 ? -10.774 13.812 17.614 1.00 90.31 79 ASN A CA 1
ATOM 639 C C . ASN A 1 79 ? -9.850 12.872 18.406 1.00 90.31 79 ASN A C 1
ATOM 641 O O . ASN A 1 79 ? -10.071 11.664 18.438 1.00 90.31 79 ASN A O 1
ATOM 645 N N . LEU A 1 80 ? -8.823 13.439 19.048 1.00 89.06 80 LEU A N 1
ATOM 646 C CA . LEU A 1 80 ? -7.775 12.682 19.753 1.00 89.06 80 LEU A CA 1
ATOM 647 C C . LEU A 1 80 ? -8.272 11.941 21.002 1.00 89.06 80 LEU A C 1
ATOM 649 O O . LEU A 1 80 ? -7.580 11.038 21.489 1.00 89.06 80 LEU A O 1
ATOM 653 N N . ASP A 1 81 ? -9.448 12.324 21.500 1.00 86.81 81 ASP A N 1
ATOM 654 C CA . ASP A 1 81 ? -10.130 11.664 22.612 1.00 86.81 81 ASP A CA 1
ATOM 655 C C . ASP A 1 81 ? -10.909 10.425 22.148 1.00 86.81 81 ASP A C 1
ATOM 657 O O . ASP A 1 81 ? -11.416 9.682 22.984 1.00 86.81 81 ASP A O 1
ATOM 661 N N . TYR A 1 82 ? -11.008 10.192 20.831 1.00 87.00 82 TYR A N 1
ATOM 662 C CA . TYR A 1 82 ? -11.777 9.101 20.245 1.00 87.00 82 TYR A CA 1
ATOM 663 C C . TYR A 1 82 ? -10.908 8.060 19.540 1.00 87.00 82 TYR A C 1
ATOM 665 O O . TYR A 1 82 ? -9.999 8.364 18.760 1.00 87.00 82 TYR A O 1
ATOM 673 N N . CYS A 1 83 ? -11.257 6.810 19.804 1.00 88.56 83 CYS A N 1
ATOM 674 C CA . CYS A 1 83 ? -10.689 5.589 19.268 1.00 88.56 83 CYS A CA 1
ATOM 675 C C . CYS A 1 83 ? -11.762 4.848 18.443 1.00 88.56 83 CYS A C 1
ATOM 677 O O . CYS A 1 83 ? -12.905 5.294 18.356 1.00 88.56 83 CYS A O 1
ATOM 679 N N . PHE A 1 84 ? -11.436 3.710 17.821 1.00 84.00 84 PHE A N 1
ATOM 680 C CA . PHE A 1 84 ? -12.415 2.935 17.032 1.00 84.00 84 PHE A CA 1
ATOM 681 C C . PHE A 1 84 ? -13.688 2.514 17.776 1.00 84.00 84 PHE A C 1
ATOM 683 O O . PHE A 1 84 ? -14.670 2.211 17.108 1.00 84.00 84 PHE A O 1
ATOM 690 N N . GLY A 1 85 ? -13.676 2.462 19.110 1.00 75.12 85 GLY A N 1
ATOM 691 C CA . GLY A 1 85 ? -14.823 2.078 19.941 1.00 75.12 85 GLY A CA 1
ATOM 692 C C . GLY A 1 85 ? -15.638 3.241 20.512 1.00 75.12 85 GLY A C 1
ATOM 693 O O . GLY A 1 85 ? -16.699 3.005 21.082 1.00 75.12 85 GLY A O 1
ATOM 694 N N . GLY A 1 86 ? -15.206 4.492 20.319 1.00 82.75 86 GLY A N 1
ATOM 695 C CA . GLY A 1 86 ? -15.772 5.640 21.025 1.00 82.75 86 GLY A CA 1
ATOM 696 C C . GLY A 1 86 ? -14.697 6.412 21.776 1.00 82.75 86 GLY A C 1
ATOM 697 O O . GLY A 1 86 ? -13.648 6.699 21.205 1.00 82.75 86 GLY A O 1
ATOM 698 N N . GLU A 1 87 ? -14.965 6.792 23.023 1.00 83.94 87 GLU A N 1
ATOM 699 C CA . GLU A 1 87 ? -13.982 7.484 23.862 1.00 83.94 87 GLU A CA 1
ATOM 700 C C . GLU A 1 87 ? -12.810 6.546 24.176 1.00 83.94 87 GLU A C 1
ATOM 702 O O . GLU A 1 87 ? -13.003 5.379 24.495 1.00 83.94 87 GLU A O 1
ATOM 707 N N . CYS A 1 88 ? -11.579 7.040 24.055 1.00 82.00 88 CYS A N 1
ATOM 708 C CA . CYS A 1 88 ? -10.387 6.231 24.278 1.00 82.00 88 CYS A CA 1
ATOM 709 C C . CYS A 1 88 ? -10.247 5.838 25.758 1.00 82.00 88 CYS A C 1
ATOM 711 O O . CYS A 1 88 ? -9.633 6.566 26.542 1.00 82.00 88 CYS A O 1
ATOM 713 N N . GLU A 1 89 ? -10.767 4.669 26.120 1.00 79.69 89 GLU A N 1
ATOM 714 C CA . GLU A 1 89 ? -10.533 4.013 27.408 1.00 79.69 89 GLU A CA 1
ATOM 715 C C . GLU A 1 89 ? -9.395 2.978 27.293 1.00 79.69 89 GLU A C 1
ATOM 717 O O . GLU A 1 89 ? -9.123 2.431 26.221 1.00 79.69 89 GLU A O 1
ATOM 722 N N . ASP A 1 90 ? -8.677 2.720 28.393 1.00 69.62 90 ASP A N 1
ATOM 723 C CA . ASP A 1 90 ? -7.481 1.857 28.394 1.00 69.62 90 ASP A CA 1
ATOM 724 C C . ASP A 1 90 ? -7.773 0.389 28.009 1.00 69.62 90 ASP A C 1
ATOM 726 O O . ASP A 1 90 ? -6.855 -0.352 27.634 1.00 69.62 90 ASP A O 1
ATOM 730 N N . ASP A 1 91 ? -9.032 -0.043 28.102 1.00 67.94 91 ASP A N 1
ATOM 731 C CA . ASP A 1 91 ? -9.530 -1.378 27.768 1.00 67.94 91 ASP A CA 1
ATOM 732 C C . ASP A 1 91 ? -10.072 -1.507 26.331 1.00 67.94 91 ASP A C 1
ATOM 734 O O . ASP A 1 91 ? -10.183 -2.628 25.823 1.00 67.94 91 ASP A O 1
ATOM 738 N N . GLU A 1 92 ? -10.288 -0.398 25.616 1.00 63.22 92 GLU A N 1
ATOM 739 C CA . GLU A 1 92 ? -10.699 -0.374 24.203 1.00 63.22 92 GLU A CA 1
ATOM 740 C C . GLU A 1 92 ? -9.514 -0.495 23.236 1.00 63.22 92 GLU A C 1
ATOM 742 O O . GLU A 1 92 ? -9.364 0.236 22.252 1.00 63.22 92 GLU A O 1
ATOM 747 N N . GLN A 1 93 ? -8.633 -1.453 23.506 1.00 68.88 93 GLN A N 1
ATOM 748 C CA . GLN A 1 93 ? -7.482 -1.680 22.647 1.00 68.88 93 GLN A CA 1
ATOM 749 C C . GLN A 1 93 ? -7.905 -2.386 21.360 1.00 68.88 93 GLN A C 1
ATOM 751 O O . GLN A 1 93 ? -8.663 -3.360 21.347 1.00 68.88 93 GLN A O 1
ATOM 756 N N . PHE A 1 94 ? -7.357 -1.914 20.254 1.00 70.94 94 PHE A N 1
ATOM 757 C CA . PHE A 1 94 ? -7.393 -2.623 18.992 1.00 70.94 94 PHE A CA 1
ATOM 758 C C . PHE A 1 94 ? -5.977 -3.075 18.684 1.00 70.94 94 PHE A C 1
ATOM 760 O O . PHE A 1 94 ? -4.974 -2.477 19.080 1.00 70.94 94 PHE A O 1
ATOM 767 N N . TYR A 1 95 ? -5.864 -4.187 17.991 1.00 72.12 95 TYR A N 1
ATOM 768 C CA . TYR A 1 95 ? -4.575 -4.575 17.468 1.00 72.12 95 TYR A CA 1
ATOM 769 C C . TYR A 1 95 ? -4.763 -5.072 16.063 1.00 72.12 95 TYR A C 1
ATOM 771 O O . TYR A 1 95 ? -5.672 -5.843 15.740 1.00 72.12 95 TYR A O 1
ATOM 779 N N . PHE A 1 96 ? -3.862 -4.600 15.223 1.00 63.47 96 PHE A N 1
ATOM 780 C CA . PHE A 1 96 ? -3.714 -5.153 13.912 1.00 63.47 96 PHE A CA 1
ATOM 781 C C . PHE A 1 96 ? -3.066 -6.511 14.081 1.00 63.47 96 PHE A C 1
ATOM 783 O O . PHE A 1 96 ? -1.980 -6.647 14.658 1.00 63.47 96 PHE A O 1
ATOM 790 N N . TYR A 1 97 ? -3.774 -7.528 13.622 1.00 59.97 97 TYR A N 1
ATOM 791 C CA . TYR A 1 97 ? -3.238 -8.865 13.602 1.00 59.97 97 TYR A CA 1
ATOM 792 C C . TYR A 1 97 ? -2.706 -9.119 12.204 1.00 59.97 97 TYR A C 1
ATOM 794 O O . TYR A 1 97 ? -3.440 -9.557 11.326 1.00 59.97 97 TYR A O 1
ATOM 802 N N . ARG A 1 98 ? -1.425 -8.786 12.021 1.00 53.38 98 ARG A N 1
ATOM 803 C CA . ARG A 1 98 ? -0.667 -9.102 10.815 1.00 53.38 98 ARG A CA 1
ATOM 804 C C . ARG A 1 98 ? -0.051 -10.484 10.988 1.00 53.38 98 ARG A C 1
ATOM 806 O O . ARG A 1 98 ? 1.048 -10.600 11.521 1.00 53.38 98 ARG A O 1
ATOM 813 N N . ASN A 1 99 ? -0.778 -11.519 10.595 1.00 50.72 99 ASN A N 1
ATOM 814 C CA . ASN A 1 99 ? -0.137 -12.790 10.261 1.00 50.72 99 ASN A CA 1
ATOM 815 C C . ASN A 1 99 ? 0.126 -12.822 8.757 1.00 50.72 99 ASN A C 1
ATOM 817 O O . ASN A 1 99 ? -0.462 -12.033 8.021 1.00 50.72 99 ASN A O 1
ATOM 821 N N . ASP A 1 100 ? 0.981 -13.743 8.314 1.00 41.62 100 ASP A N 1
ATOM 822 C CA . ASP A 1 100 ? 1.513 -13.822 6.945 1.00 41.62 100 ASP A CA 1
ATOM 823 C C . ASP A 1 100 ? 0.449 -13.805 5.821 1.00 41.62 100 ASP A C 1
ATOM 825 O O . ASP A 1 100 ? 0.797 -13.552 4.674 1.00 41.62 100 ASP A O 1
ATOM 829 N N . ASN A 1 101 ? -0.843 -13.989 6.140 1.00 50.62 101 ASN A N 1
ATOM 830 C CA . ASN A 1 101 ? -1.968 -13.919 5.198 1.00 50.62 101 ASN A CA 1
ATOM 831 C C . ASN A 1 101 ? -3.171 -13.066 5.666 1.00 50.62 101 ASN A C 1
ATOM 833 O O . ASN A 1 101 ? -4.165 -12.988 4.950 1.00 50.62 101 ASN A O 1
ATOM 837 N N . GLU A 1 102 ? -3.124 -12.435 6.845 1.00 66.75 102 GLU A N 1
ATOM 838 C CA . GLU A 1 102 ? -4.285 -11.752 7.438 1.00 66.75 102 GLU A CA 1
ATOM 839 C C . GLU A 1 102 ? -4.002 -10.258 7.624 1.00 66.75 102 GLU A C 1
ATOM 841 O O . GLU A 1 102 ? -3.131 -9.870 8.399 1.00 66.75 102 GLU A O 1
ATOM 846 N N . ASN A 1 103 ? -4.773 -9.405 6.948 1.00 82.56 103 ASN A N 1
ATOM 847 C CA . ASN A 1 103 ? -4.778 -7.955 7.163 1.00 82.56 103 ASN A CA 1
ATOM 848 C C . ASN A 1 103 ? -6.037 -7.546 7.945 1.00 82.56 103 ASN A C 1
ATOM 850 O O . ASN A 1 103 ? -6.816 -6.697 7.508 1.00 82.56 103 ASN A O 1
ATOM 854 N N . LEU A 1 104 ? -6.253 -8.182 9.096 1.00 89.69 104 LEU A N 1
ATOM 855 C CA . LEU A 1 104 ? -7.447 -7.993 9.916 1.00 89.69 104 LEU A CA 1
ATOM 856 C C . LEU A 1 104 ? -7.181 -7.022 11.073 1.00 89.69 104 LEU A C 1
ATOM 858 O O . LEU A 1 104 ? -6.164 -7.108 11.769 1.00 89.69 104 LEU A O 1
ATOM 862 N N . ILE A 1 105 ? -8.137 -6.131 11.342 1.00 90.75 105 ILE A N 1
ATOM 863 C CA . ILE A 1 105 ? -8.123 -5.281 12.541 1.00 90.75 105 ILE A CA 1
ATOM 864 C C . ILE A 1 105 ? -9.038 -5.916 13.586 1.00 90.75 105 ILE A C 1
ATOM 866 O O . ILE A 1 105 ? -10.255 -5.950 13.400 1.00 90.75 105 ILE A O 1
ATOM 870 N N . ARG A 1 106 ? -8.454 -6.414 14.682 1.00 90.31 106 ARG A N 1
ATOM 871 C CA . ARG A 1 106 ? -9.158 -7.165 15.729 1.00 90.31 106 ARG A CA 1
ATOM 872 C C . ARG A 1 106 ? -9.421 -6.294 16.956 1.00 90.31 106 ARG A C 1
ATOM 874 O O . ARG A 1 106 ? -8.575 -5.496 17.363 1.00 90.31 106 ARG A O 1
ATOM 881 N N . SER A 1 107 ? -10.582 -6.488 17.577 1.00 87.56 107 SER A N 1
ATOM 882 C CA . SER A 1 107 ? -10.935 -5.832 18.842 1.00 87.56 107 SER A CA 1
ATOM 883 C C . SER A 1 107 ? -10.466 -6.654 20.049 1.00 87.56 107 SER A C 1
ATOM 885 O O . SER A 1 107 ? -10.881 -7.808 20.217 1.00 87.56 107 SER A O 1
ATOM 887 N N . GLN A 1 108 ? -9.660 -6.060 20.938 1.00 83.44 108 GLN A N 1
ATOM 888 C CA . GLN A 1 108 ? -9.223 -6.699 22.190 1.00 83.44 108 GLN A CA 1
ATOM 889 C C . GLN A 1 108 ? -10.372 -6.897 23.174 1.00 83.44 108 GLN A C 1
ATOM 891 O O . GLN A 1 108 ? -10.383 -7.909 23.877 1.00 83.44 108 GLN A O 1
ATOM 896 N N . ALA A 1 109 ? -11.373 -6.012 23.170 1.00 81.12 109 ALA A N 1
ATOM 897 C CA . ALA A 1 109 ? -12.571 -6.146 24.003 1.00 81.12 109 ALA A CA 1
ATOM 898 C C . ALA A 1 109 ? -13.291 -7.493 23.780 1.00 81.12 109 ALA A C 1
ATOM 900 O O . ALA A 1 109 ? -13.939 -8.035 24.672 1.00 81.12 109 ALA A O 1
ATOM 901 N N . THR A 1 110 ? -13.114 -8.080 22.594 1.00 81.12 110 THR A N 1
ATOM 902 C CA . THR A 1 110 ? -13.722 -9.356 22.186 1.00 81.12 110 THR A CA 1
ATOM 903 C C . THR A 1 110 ? -12.753 -10.537 22.269 1.00 81.12 110 THR A C 1
ATOM 905 O O . THR A 1 110 ? -13.042 -11.622 21.759 1.00 81.12 110 THR A O 1
ATOM 908 N N . LEU A 1 111 ? -11.585 -10.336 22.892 1.00 83.69 111 LEU A N 1
ATOM 909 C CA . LEU A 1 111 ? -10.457 -11.273 22.890 1.00 83.69 111 LEU A CA 1
ATOM 910 C C . LEU A 1 111 ? -10.006 -11.642 21.463 1.00 83.69 111 LEU A C 1
ATOM 912 O O . LEU A 1 111 ? -9.610 -12.779 21.206 1.00 83.69 111 LEU A O 1
ATOM 916 N N . GLY A 1 112 ? -10.124 -10.700 20.521 1.00 81.44 112 GLY A N 1
ATOM 917 C CA . GLY A 1 112 ? -9.713 -10.873 19.128 1.00 81.44 112 GLY A CA 1
ATOM 918 C C . GLY A 1 112 ? -10.646 -11.702 18.250 1.00 81.44 112 GLY A C 1
ATOM 919 O O . GLY A 1 112 ? -10.242 -12.087 17.151 1.00 81.44 112 GLY A O 1
ATOM 920 N N . LYS A 1 113 ? -11.860 -12.012 18.719 1.00 88.81 113 LYS A N 1
ATOM 921 C CA . LYS A 1 113 ? -12.842 -12.801 17.957 1.00 88.81 113 LYS A CA 1
ATOM 922 C C . LYS A 1 113 ? -13.571 -11.989 16.899 1.00 88.81 113 LYS A C 1
ATOM 924 O O . LYS A 1 113 ? -14.007 -12.566 15.907 1.00 88.81 113 LYS A O 1
ATOM 929 N N . GLN A 1 114 ? -13.709 -10.684 17.126 1.00 92.94 114 GLN A N 1
ATOM 930 C CA . GLN A 1 114 ? -14.381 -9.796 16.193 1.00 92.94 114 GLN A CA 1
ATOM 931 C C . GLN A 1 114 ? -13.395 -8.870 15.487 1.00 92.94 114 GLN A C 1
ATOM 933 O O . GLN A 1 114 ? -12.450 -8.347 16.092 1.00 92.94 114 GLN A O 1
ATOM 938 N N . CYS A 1 115 ? -13.660 -8.674 14.203 1.00 93.31 115 CYS A N 1
ATOM 939 C CA . CYS A 1 115 ? -12.893 -7.873 13.275 1.00 93.31 115 CYS A CA 1
ATOM 940 C C . CYS A 1 115 ? -13.736 -6.711 12.759 1.00 93.31 115 CYS A C 1
ATOM 942 O O . CYS A 1 115 ? -14.966 -6.785 12.692 1.00 93.31 115 CYS A O 1
ATOM 944 N N . ILE A 1 116 ? -13.057 -5.628 12.394 1.00 93.75 116 ILE A N 1
ATOM 945 C CA . ILE A 1 116 ? -13.685 -4.491 11.726 1.00 93.75 116 ILE A CA 1
ATOM 946 C C . ILE A 1 116 ? -14.031 -4.894 10.290 1.00 93.75 116 ILE A C 1
ATOM 948 O O . ILE A 1 116 ? -13.153 -5.307 9.535 1.00 93.75 116 ILE A O 1
ATOM 952 N N . GLY A 1 117 ? -15.289 -4.718 9.895 1.00 94.38 117 GLY A N 1
ATOM 953 C CA . GLY A 1 117 ? -15.758 -4.951 8.528 1.00 94.38 117 GLY A CA 1
ATOM 954 C C . GLY A 1 117 ? -17.006 -4.133 8.207 1.00 94.38 117 GLY A C 1
ATOM 955 O O . GLY A 1 117 ? -17.424 -3.281 8.997 1.00 94.38 117 GLY A O 1
ATOM 956 N N . SER A 1 118 ? -17.620 -4.366 7.047 1.00 94.00 118 SER A N 1
ATOM 957 C CA . SER A 1 118 ? -18.862 -3.670 6.702 1.00 94.00 118 SER A CA 1
ATOM 958 C C . SER A 1 118 ? -20.079 -4.315 7.360 1.00 94.00 118 SER A C 1
ATOM 960 O O . SER A 1 118 ? -20.136 -5.529 7.560 1.00 94.00 118 SER A O 1
ATOM 962 N N . SER A 1 119 ? -21.098 -3.502 7.638 1.00 92.81 119 SER A N 1
ATOM 963 C CA . SER A 1 119 ? -22.413 -4.017 8.018 1.00 92.81 119 SER A CA 1
ATOM 964 C C . SER A 1 119 ? -23.102 -4.685 6.827 1.00 92.81 119 SER A C 1
ATOM 966 O O . SER A 1 119 ? -23.139 -4.142 5.722 1.00 92.81 119 SER A O 1
ATOM 968 N N . GLU A 1 120 ? -23.707 -5.848 7.074 1.00 91.56 120 GLU A N 1
ATOM 969 C CA . GLU A 1 120 ? -24.523 -6.561 6.083 1.00 91.56 120 GLU A CA 1
ATOM 970 C C . GLU A 1 120 ? -25.792 -5.784 5.708 1.00 91.56 120 GLU A C 1
ATOM 972 O O . GLU A 1 120 ? -26.271 -5.862 4.578 1.00 91.56 120 GLU A O 1
ATOM 977 N N . THR A 1 121 ? -26.348 -5.024 6.657 1.00 92.81 121 THR A N 1
ATOM 978 C CA . THR A 1 121 ? -27.599 -4.278 6.462 1.00 92.81 121 THR A CA 1
ATOM 979 C C . THR A 1 121 ? -27.379 -2.884 5.890 1.00 92.81 121 THR A C 1
ATOM 981 O O . THR A 1 121 ? -28.270 -2.346 5.236 1.00 92.81 121 THR A O 1
ATOM 984 N N . ASP A 1 122 ? -26.216 -2.288 6.155 1.00 91.50 122 ASP A N 1
ATOM 985 C CA . ASP A 1 122 ? -25.854 -0.955 5.679 1.00 91.50 122 ASP A CA 1
ATOM 986 C C . ASP A 1 122 ? -24.377 -0.933 5.255 1.00 91.50 122 ASP A C 1
ATOM 988 O O . ASP A 1 122 ? -23.497 -0.721 6.089 1.00 91.50 122 ASP A O 1
ATOM 992 N N . PRO A 1 123 ? -24.083 -1.104 3.956 1.00 89.31 123 PRO A N 1
ATOM 993 C CA . PRO A 1 123 ? -22.715 -1.140 3.444 1.00 89.31 123 PRO A CA 1
ATOM 994 C C . PRO A 1 123 ? -21.890 0.129 3.702 1.00 89.31 123 PRO A C 1
ATOM 996 O O . PRO A 1 123 ? -20.676 0.106 3.509 1.00 89.31 123 PRO A O 1
ATOM 999 N N . SER A 1 124 ? -22.528 1.241 4.089 1.00 89.69 124 SER A N 1
ATOM 1000 C CA . SER A 1 124 ? -21.833 2.480 4.452 1.00 89.69 124 SER A CA 1
ATOM 1001 C C . SER A 1 124 ? -21.315 2.479 5.893 1.00 89.69 124 SER A C 1
ATOM 1003 O O . SER A 1 124 ? -20.447 3.285 6.236 1.00 89.69 124 SER A O 1
ATOM 1005 N N . LYS A 1 125 ? -21.808 1.566 6.735 1.00 92.00 125 LYS A N 1
ATOM 1006 C CA . LYS A 1 125 ? -21.425 1.458 8.141 1.00 92.00 125 LYS A CA 1
ATOM 1007 C C . LYS A 1 125 ? -20.336 0.423 8.351 1.00 92.00 125 LYS A C 1
ATOM 1009 O O . LYS A 1 125 ? -20.349 -0.657 7.758 1.00 92.00 125 LYS A O 1
ATOM 1014 N N . VAL A 1 126 ? -19.438 0.755 9.267 1.00 93.88 126 VAL A N 1
ATOM 1015 C CA . VAL A 1 126 ? -18.385 -0.133 9.747 1.00 93.88 126 VAL A CA 1
ATOM 1016 C C . VAL A 1 126 ? -18.818 -0.711 11.095 1.00 93.88 126 VAL A C 1
ATOM 1018 O O . VAL A 1 126 ? -19.285 0.021 11.967 1.00 93.88 126 VAL A O 1
ATOM 1021 N N . VAL A 1 127 ? -18.708 -2.028 11.255 1.00 94.19 127 VAL A N 1
ATOM 1022 C CA . VAL A 1 127 ? -19.143 -2.766 12.452 1.00 94.19 127 VAL A CA 1
ATOM 1023 C C . VAL A 1 127 ? -18.105 -3.805 12.866 1.00 94.19 127 VAL A C 1
ATOM 1025 O O . VAL A 1 127 ? -17.238 -4.181 12.078 1.00 94.19 127 VAL A O 1
ATOM 1028 N N . LEU A 1 128 ? -18.221 -4.289 14.104 1.00 93.12 128 LEU A N 1
ATOM 1029 C CA . LEU A 1 128 ? -17.542 -5.501 14.549 1.00 93.12 128 LEU A CA 1
ATOM 1030 C C . LEU A 1 128 ? -18.380 -6.719 14.157 1.00 93.12 128 LEU A C 1
ATOM 1032 O O . LEU A 1 128 ? -19.558 -6.803 14.511 1.00 93.12 128 LEU A O 1
ATOM 1036 N N . LYS A 1 129 ? -17.765 -7.671 13.462 1.00 94.38 129 LYS A N 1
ATOM 1037 C CA . LYS A 1 129 ? -18.345 -8.985 13.151 1.00 94.38 129 LYS A CA 1
ATOM 1038 C C . LYS A 1 129 ? -17.319 -10.083 13.379 1.00 94.38 129 LYS A C 1
ATOM 1040 O O . LYS A 1 129 ? -16.156 -9.784 13.633 1.00 94.38 129 LYS A O 1
ATOM 1045 N N . ASP A 1 130 ? -17.752 -11.338 13.352 1.00 95.25 130 ASP A N 1
ATOM 1046 C CA . ASP A 1 130 ? -16.836 -12.468 13.500 1.00 95.25 130 ASP A CA 1
ATOM 1047 C C . ASP A 1 130 ? -15.736 -12.399 12.431 1.00 95.25 130 ASP A C 1
ATOM 1049 O O . ASP A 1 130 ? -16.007 -12.119 11.261 1.00 95.25 130 ASP A O 1
ATOM 1053 N N . CYS A 1 131 ? -14.491 -12.597 12.865 1.00 93.06 131 CYS A N 1
ATOM 1054 C CA . CYS A 1 131 ? -13.335 -12.522 11.981 1.00 93.06 131 CYS A CA 1
ATOM 1055 C C . CYS A 1 131 ? -13.378 -13.622 10.915 1.00 93.06 131 CYS A C 1
ATOM 1057 O O . CYS A 1 131 ? -13.407 -14.805 11.257 1.00 93.06 131 CYS A O 1
ATOM 1059 N N . ASP A 1 132 ? -13.304 -13.217 9.653 1.00 91.94 132 ASP A N 1
ATOM 1060 C CA . ASP A 1 132 ? -13.224 -14.078 8.476 1.00 91.94 132 ASP A CA 1
ATOM 1061 C C . ASP A 1 132 ? -12.168 -13.491 7.528 1.00 91.94 132 ASP A C 1
ATOM 1063 O O . ASP A 1 132 ? -12.348 -12.411 6.967 1.00 91.94 132 ASP A O 1
ATOM 1067 N N . ASP A 1 133 ? -11.037 -14.181 7.390 1.00 85.06 133 ASP A N 1
ATOM 1068 C CA . ASP A 1 133 ? -9.919 -13.775 6.533 1.00 85.06 133 ASP A CA 1
ATOM 1069 C C . ASP A 1 133 ? -10.211 -13.956 5.037 1.00 85.06 133 ASP A C 1
ATOM 1071 O O . ASP A 1 133 ? -9.493 -13.420 4.191 1.00 85.06 133 ASP A O 1
ATOM 1075 N N . THR A 1 134 ? -11.291 -14.664 4.703 1.00 86.31 134 THR A N 1
ATOM 1076 C CA . THR A 1 134 ? -11.787 -14.803 3.334 1.00 86.31 134 THR A CA 1
ATOM 1077 C C . THR A 1 134 ? -12.783 -13.711 2.952 1.00 86.31 134 THR A C 1
ATOM 1079 O O . THR A 1 134 ? -13.078 -13.549 1.764 1.00 86.31 134 THR A O 1
ATOM 1082 N N . ASP A 1 135 ? -13.275 -12.938 3.925 1.00 90.94 135 ASP A N 1
ATOM 1083 C CA . ASP A 1 135 ? -14.192 -11.828 3.695 1.00 90.94 135 ASP A CA 1
ATOM 1084 C C . ASP A 1 135 ? -13.410 -10.566 3.291 1.00 90.94 135 ASP A C 1
ATOM 1086 O O . ASP A 1 135 ? -12.753 -9.932 4.125 1.00 90.94 135 ASP A O 1
ATOM 1090 N N . PRO A 1 136 ? -13.464 -10.154 2.010 1.00 86.44 136 PRO A N 1
ATOM 1091 C CA . PRO A 1 136 ? -12.626 -9.075 1.505 1.00 86.44 136 PRO A CA 1
ATOM 1092 C C . PRO A 1 136 ? -12.965 -7.714 2.128 1.00 86.44 136 PRO A C 1
ATOM 1094 O O . PRO A 1 136 ? -12.157 -6.788 2.040 1.00 86.44 136 PRO A O 1
ATOM 1097 N N . ASP A 1 137 ? -14.133 -7.566 2.765 1.00 93.06 137 ASP A N 1
ATOM 1098 C CA . ASP A 1 137 ? -14.501 -6.336 3.461 1.00 93.06 137 ASP A CA 1
ATOM 1099 C C . ASP A 1 137 ? -13.862 -6.200 4.860 1.00 93.06 137 ASP A C 1
ATOM 1101 O O . ASP A 1 137 ? -13.906 -5.105 5.427 1.00 93.06 137 ASP A O 1
ATOM 1105 N N . GLN A 1 138 ? -13.251 -7.267 5.391 1.00 93.62 138 GLN A N 1
ATOM 1106 C CA . GLN A 1 138 ? -12.523 -7.273 6.665 1.00 93.62 138 GLN A CA 1
ATOM 1107 C C . GLN A 1 138 ? -11.016 -7.051 6.485 1.00 93.62 138 GLN A C 1
ATOM 1109 O O . GLN A 1 138 ? -10.285 -6.920 7.466 1.00 93.62 138 GLN A O 1
ATOM 1114 N N . ILE A 1 139 ? -10.550 -6.991 5.236 1.00 88.94 139 ILE A N 1
ATOM 1115 C CA . ILE A 1 139 ? -9.144 -6.822 4.869 1.00 88.94 139 ILE A CA 1
ATOM 1116 C C . ILE A 1 139 ? -8.820 -5.323 4.767 1.00 88.94 139 ILE A C 1
ATOM 1118 O O . ILE A 1 139 ? -9.380 -4.601 3.935 1.00 88.94 139 ILE A O 1
ATOM 1122 N N . TRP A 1 140 ? -7.884 -4.856 5.598 1.00 90.31 140 TRP A N 1
ATOM 1123 C CA . TRP A 1 140 ? -7.501 -3.445 5.713 1.00 90.31 140 TRP A CA 1
ATOM 1124 C C . TRP A 1 140 ? -6.020 -3.208 5.430 1.00 90.31 140 TRP A C 1
ATOM 1126 O O . TRP A 1 140 ? -5.139 -3.873 5.964 1.00 90.31 140 TRP A O 1
ATOM 1136 N N . TYR A 1 141 ? -5.737 -2.179 4.645 1.00 83.50 141 TYR A N 1
ATOM 1137 C CA . TYR A 1 141 ? -4.390 -1.806 4.239 1.00 83.50 141 TYR A CA 1
ATOM 1138 C C . TYR A 1 141 ? -3.946 -0.525 4.938 1.00 83.50 141 TYR A C 1
ATOM 1140 O O . TYR A 1 141 ? -4.683 0.459 4.989 1.00 83.50 141 TYR A O 1
ATOM 1148 N N . PHE A 1 142 ? -2.725 -0.548 5.466 1.00 82.31 142 PHE A N 1
ATOM 1149 C CA . PHE A 1 142 ? -2.121 0.550 6.212 1.00 82.31 142 PHE A CA 1
ATOM 1150 C C . PHE A 1 142 ? -1.334 1.405 5.233 1.00 82.31 142 PHE A C 1
ATOM 1152 O O . PHE A 1 142 ? -0.334 0.955 4.674 1.00 82.31 142 PHE A O 1
ATOM 1159 N N . ASN A 1 143 ? -1.788 2.634 5.029 1.00 74.62 143 ASN A N 1
ATOM 1160 C CA . ASN A 1 143 ? -1.115 3.590 4.160 1.00 74.62 143 ASN A CA 1
ATOM 1161 C C . ASN A 1 143 ? -0.617 4.734 5.018 1.00 74.62 143 ASN A C 1
ATOM 1163 O O . ASN A 1 143 ? -1.392 5.290 5.779 1.00 74.62 143 ASN A O 1
ATOM 1167 N N . ILE A 1 144 ? 0.654 5.090 4.929 1.00 70.12 144 ILE A N 1
ATOM 1168 C CA . ILE A 1 144 ? 1.186 6.159 5.771 1.00 70.12 144 ILE A CA 1
ATOM 1169 C C . ILE A 1 144 ? 0.635 7.505 5.289 1.00 70.12 144 ILE A C 1
ATOM 1171 O O . ILE A 1 144 ? 0.566 7.765 4.090 1.00 70.12 144 ILE A O 1
ATOM 1175 N N . TRP A 1 145 ? 0.176 8.317 6.241 1.00 59.03 145 TRP A N 1
ATOM 1176 C CA . TRP A 1 145 ? -0.285 9.680 6.011 1.00 59.03 145 TRP A CA 1
ATOM 1177 C C . TRP A 1 145 ? 0.912 10.612 5.967 1.00 59.03 145 TRP A C 1
ATOM 1179 O O . TRP A 1 145 ? 1.711 10.632 6.906 1.00 59.03 145 TRP A O 1
ATOM 1189 N N . ASP A 1 146 ? 0.987 11.421 4.917 1.00 60.75 146 ASP A N 1
ATOM 1190 C CA . ASP A 1 146 ? 1.985 12.470 4.802 1.00 60.75 146 ASP A CA 1
ATOM 1191 C C . ASP A 1 146 ? 1.299 13.848 4.708 1.00 60.75 146 ASP A C 1
ATOM 1193 O O . ASP A 1 146 ? 0.564 14.108 3.747 1.00 60.75 146 ASP A O 1
ATOM 1197 N N . PRO A 1 147 ? 1.524 14.747 5.687 1.00 51.47 147 PRO A N 1
ATOM 1198 C CA . PRO A 1 147 ? 0.970 16.100 5.682 1.00 51.47 147 PRO A CA 1
ATOM 1199 C C . PRO A 1 147 ? 1.381 16.932 4.474 1.00 51.47 147 PRO A C 1
ATOM 1201 O O . PRO A 1 147 ? 0.745 17.943 4.198 1.00 51.47 147 PRO A O 1
ATOM 1204 N N . SER A 1 148 ? 2.477 16.578 3.809 1.00 50.53 148 SER A N 1
ATOM 1205 C CA . SER A 1 148 ? 3.132 17.428 2.816 1.00 50.53 148 SER A CA 1
ATOM 1206 C C . SER A 1 148 ? 2.323 17.574 1.528 1.00 50.53 148 SER A C 1
ATOM 1208 O O . SER A 1 148 ? 2.597 18.457 0.718 1.00 50.53 148 SER A O 1
ATOM 1210 N N . VAL A 1 149 ? 1.280 16.758 1.364 1.00 49.78 149 VAL A N 1
ATOM 1211 C CA . VAL A 1 149 ? 0.268 16.884 0.312 1.00 49.78 149 VAL A CA 1
ATOM 1212 C C . VAL A 1 149 ? -0.891 17.746 0.822 1.00 49.78 149 VAL A C 1
ATOM 1214 O O . VAL A 1 149 ? -2.030 17.291 0.934 1.00 49.78 149 VAL A O 1
ATOM 1217 N N . VAL A 1 150 ? -0.617 19.009 1.156 1.00 46.19 150 VAL A N 1
ATOM 1218 C CA . VAL A 1 150 ? -1.678 20.021 1.216 1.00 46.19 150 VAL A CA 1
ATOM 1219 C C . VAL A 1 150 ? -1.739 20.668 -0.160 1.00 46.19 150 VAL A C 1
ATOM 1221 O O . VAL A 1 150 ? -0.851 21.432 -0.533 1.00 46.19 150 VAL A O 1
ATOM 1224 N N . VAL A 1 151 ? -2.776 20.350 -0.934 1.00 48.69 151 VAL A N 1
ATOM 1225 C CA . VAL A 1 151 ? -3.088 21.049 -2.189 1.00 48.69 151 VAL A CA 1
ATOM 1226 C C . VAL A 1 151 ? -3.703 22.409 -1.839 1.00 48.69 151 VAL A C 1
ATOM 1228 O O . VAL A 1 151 ? -4.877 22.661 -2.082 1.00 48.69 151 VAL A O 1
ATOM 1231 N N . GLU A 1 152 ? -2.943 23.289 -1.195 1.00 46.44 152 GLU A N 1
ATOM 1232 C CA . GLU A 1 152 ? -3.245 24.716 -1.269 1.00 46.44 152 GLU A CA 1
ATOM 1233 C C . GLU A 1 152 ? -2.435 25.239 -2.437 1.00 46.44 152 GLU A C 1
ATOM 1235 O O . GLU A 1 152 ? -1.221 25.154 -2.359 1.00 46.44 152 GLU A O 1
ATOM 1240 N N . GLU A 1 153 ? -3.064 25.719 -3.513 1.00 51.25 153 GLU A N 1
ATOM 1241 C CA . GLU A 1 153 ? -2.356 26.342 -4.637 1.00 51.25 153 GLU A CA 1
ATOM 1242 C C . GLU A 1 153 ? -1.661 27.638 -4.174 1.00 51.25 153 GLU A C 1
ATOM 1244 O O . GLU A 1 153 ? -2.343 28.656 -3.998 1.00 51.25 153 GLU A O 1
ATOM 1249 N N . PRO A 1 154 ? -0.320 27.692 -4.022 1.00 48.19 154 PRO A N 1
ATOM 1250 C CA . PRO A 1 154 ? 0.389 28.943 -3.871 1.00 48.19 154 PRO A CA 1
ATOM 1251 C C . PRO A 1 154 ? 1.049 29.275 -5.225 1.00 48.19 154 PRO A C 1
ATOM 1253 O O . PRO A 1 154 ? 1.170 28.428 -6.116 1.00 48.19 154 PRO A O 1
AT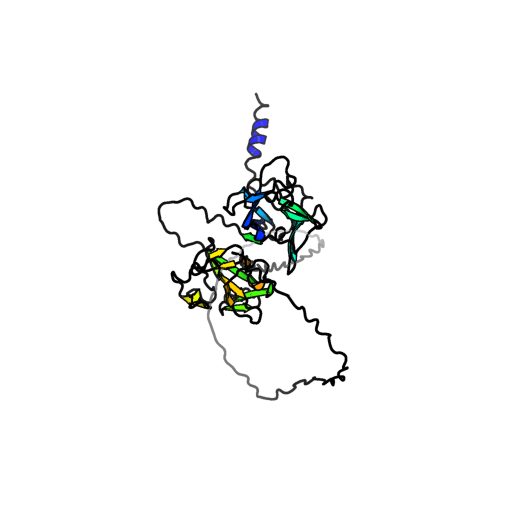OM 1256 N N . PRO A 1 155 ? 1.496 30.518 -5.438 1.00 51.66 155 PRO A N 1
ATOM 1257 C CA . PRO A 1 155 ? 2.166 30.886 -6.676 1.00 51.66 155 PRO A CA 1
ATOM 1258 C C . PRO A 1 155 ? 3.408 30.015 -6.918 1.00 51.66 155 PRO A C 1
ATOM 1260 O O . PRO A 1 155 ? 4.249 29.842 -6.039 1.00 51.66 155 PRO A O 1
ATOM 1263 N N . VAL A 1 156 ? 3.480 29.499 -8.148 1.00 50.81 156 VAL A N 1
ATOM 1264 C CA . VAL A 1 156 ? 4.443 28.546 -8.718 1.00 50.81 156 VAL A CA 1
ATOM 1265 C C . VAL A 1 156 ? 5.898 28.901 -8.392 1.00 50.81 156 VAL A C 1
ATOM 1267 O O . VAL A 1 156 ? 6.597 29.561 -9.159 1.00 50.81 156 VAL A O 1
ATOM 1270 N N . VAL A 1 157 ? 6.382 28.405 -7.261 1.00 51.72 157 VAL A N 1
ATOM 1271 C CA . VAL A 1 157 ? 7.783 28.038 -7.079 1.00 51.72 157 VAL A CA 1
ATOM 1272 C C . VAL A 1 157 ? 7.739 26.530 -6.927 1.00 51.72 157 VAL A C 1
ATOM 1274 O O . VAL A 1 157 ? 7.338 26.034 -5.879 1.00 51.72 157 VAL A O 1
ATOM 1277 N N . VAL A 1 158 ? 8.037 25.805 -8.008 1.00 57.59 158 VAL A N 1
ATOM 1278 C CA . VAL A 1 158 ? 8.034 24.336 -8.014 1.00 57.59 158 VAL A CA 1
ATOM 1279 C C . VAL A 1 158 ? 9.172 23.885 -7.104 1.00 57.59 158 VAL A C 1
ATOM 1281 O O . VAL A 1 158 ? 10.316 23.750 -7.537 1.00 57.59 158 VAL A O 1
ATOM 1284 N N . ALA A 1 159 ? 8.885 23.744 -5.811 1.00 62.59 159 ALA A N 1
ATOM 1285 C CA . ALA A 1 159 ? 9.762 23.019 -4.913 1.00 62.59 159 ALA A CA 1
ATOM 1286 C C . ALA A 1 159 ? 9.930 21.604 -5.490 1.00 62.59 159 ALA A C 1
ATOM 1288 O O . ALA A 1 159 ? 8.966 21.067 -6.049 1.00 62.59 159 ALA A O 1
ATOM 1289 N N . PRO A 1 160 ? 11.136 21.013 -5.418 1.00 68.38 160 PRO A N 1
ATOM 1290 C CA . PRO A 1 160 ? 11.325 19.645 -5.873 1.00 68.38 160 PRO A CA 1
ATOM 1291 C C . PRO A 1 160 ? 10.286 18.744 -5.189 1.00 68.38 160 PRO A C 1
ATOM 1293 O O . PRO A 1 160 ? 9.997 18.957 -4.004 1.00 68.38 160 PRO A O 1
ATOM 1296 N N . PRO A 1 161 ? 9.688 17.789 -5.925 1.00 73.25 161 PRO A N 1
ATOM 1297 C CA . PRO A 1 161 ? 8.690 16.896 -5.359 1.00 73.25 161 PRO A CA 1
ATOM 1298 C C . PRO A 1 161 ? 9.300 16.204 -4.147 1.00 73.25 161 PRO A C 1
ATOM 1300 O O . PRO A 1 161 ? 10.410 15.677 -4.223 1.00 73.25 161 PRO A O 1
ATOM 1303 N N . GLN A 1 162 ? 8.600 16.260 -3.019 1.00 84.88 162 GLN A N 1
ATOM 1304 C CA . GLN A 1 162 ? 9.081 15.597 -1.821 1.00 84.88 162 GLN A CA 1
ATOM 1305 C C . GLN A 1 162 ? 9.004 14.085 -2.026 1.00 84.88 162 GLN A C 1
ATOM 1307 O O . GLN A 1 162 ? 8.001 13.559 -2.525 1.00 84.88 162 GLN A O 1
ATOM 1312 N N . THR A 1 163 ? 10.077 13.398 -1.654 1.00 91.62 163 THR A N 1
ATOM 1313 C CA . THR A 1 163 ? 10.207 11.955 -1.807 1.00 91.62 163 THR A CA 1
ATOM 1314 C C . THR A 1 163 ? 10.383 11.271 -0.460 1.00 91.62 163 THR A C 1
ATOM 1316 O O . THR A 1 163 ? 10.844 11.862 0.516 1.00 91.62 163 THR A O 1
ATOM 1319 N N . VAL A 1 164 ? 10.010 9.996 -0.414 1.00 90.12 164 VAL A N 1
ATOM 1320 C CA . VAL A 1 164 ? 10.195 9.107 0.731 1.00 90.12 164 VAL A CA 1
ATOM 1321 C C . VAL A 1 164 ? 10.919 7.844 0.279 1.00 90.12 164 VAL A C 1
ATOM 1323 O O . VAL A 1 164 ? 10.743 7.378 -0.847 1.00 90.12 164 VAL A O 1
ATOM 1326 N N . THR A 1 165 ? 11.759 7.296 1.159 1.00 92.44 165 THR A N 1
ATOM 1327 C CA . THR A 1 165 ? 12.442 6.021 0.914 1.00 92.44 165 THR A CA 1
ATOM 1328 C C . THR A 1 165 ? 11.609 4.872 1.470 1.00 92.44 165 THR A C 1
ATOM 1330 O O . THR A 1 165 ? 11.256 4.858 2.652 1.00 92.44 165 THR A O 1
ATOM 1333 N N . VAL A 1 166 ? 11.300 3.904 0.615 1.00 92.88 166 VAL A N 1
ATOM 1334 C CA . VAL A 1 166 ? 10.455 2.752 0.925 1.00 92.88 166 VAL A CA 1
ATOM 1335 C C . VAL A 1 166 ? 11.106 1.456 0.461 1.00 92.88 166 VAL A C 1
ATOM 1337 O O . VAL A 1 166 ? 11.996 1.454 -0.388 1.00 92.88 166 VAL A O 1
ATOM 1340 N N . TYR A 1 167 ? 10.609 0.342 0.981 1.00 93.06 167 TYR A N 1
ATOM 1341 C CA . TYR A 1 167 ? 10.745 -0.966 0.353 1.00 93.06 167 TYR A CA 1
ATOM 1342 C C . TYR A 1 167 ? 9.374 -1.413 -0.153 1.00 93.06 167 TYR A C 1
ATOM 1344 O O . TYR A 1 167 ? 8.372 -1.297 0.558 1.00 93.06 167 TYR A O 1
ATOM 1352 N N . PHE A 1 168 ? 9.326 -1.931 -1.380 1.00 96.25 168 PHE A N 1
ATOM 1353 C CA . PHE A 1 168 ? 8.121 -2.560 -1.913 1.00 96.25 168 PHE A CA 1
ATOM 1354 C C . PHE A 1 168 ? 8.106 -4.023 -1.487 1.00 96.25 168 PHE A C 1
ATOM 1356 O O . PHE A 1 168 ? 8.755 -4.868 -2.103 1.00 96.25 168 PHE A O 1
ATOM 1363 N N . TYR A 1 169 ? 7.390 -4.317 -0.406 1.00 93.06 169 TYR A N 1
ATOM 1364 C CA . TYR A 1 169 ? 7.247 -5.675 0.108 1.00 93.06 169 TYR A CA 1
ATOM 1365 C C . TYR A 1 169 ? 6.100 -6.403 -0.592 1.00 93.06 169 TYR A C 1
ATOM 1367 O O . TYR A 1 169 ? 5.011 -5.852 -0.743 1.00 93.06 169 TYR A O 1
ATOM 1375 N N . ASN A 1 170 ? 6.322 -7.656 -0.965 1.00 93.12 170 ASN A N 1
ATOM 1376 C CA . ASN A 1 170 ? 5.313 -8.560 -1.489 1.00 93.12 170 ASN A CA 1
ATOM 1377 C C . ASN A 1 170 ? 5.121 -9.718 -0.499 1.00 93.12 170 ASN A C 1
ATOM 1379 O O . ASN A 1 170 ? 6.037 -10.512 -0.271 1.00 93.12 170 ASN A O 1
ATOM 1383 N N . ALA A 1 171 ? 3.926 -9.807 0.090 1.00 78.31 171 ALA A N 1
ATOM 1384 C CA . ALA A 1 171 ? 3.618 -10.798 1.123 1.00 78.31 171 ALA A CA 1
ATOM 1385 C C . ALA A 1 171 ? 3.636 -12.233 0.579 1.00 78.31 171 ALA A C 1
ATOM 1387 O O . ALA A 1 171 ? 4.160 -13.126 1.237 1.00 78.31 171 ALA A O 1
ATOM 1388 N N . TYR A 1 172 ? 3.160 -12.444 -0.654 1.00 88.50 172 TYR A N 1
ATOM 1389 C CA . TYR A 1 172 ? 3.175 -13.761 -1.298 1.00 88.50 172 TYR A CA 1
ATOM 1390 C C . TYR A 1 172 ? 4.599 -14.323 -1.439 1.00 88.50 172 TYR A C 1
ATOM 1392 O O . TYR A 1 172 ? 4.834 -15.513 -1.235 1.00 88.50 172 TYR A O 1
ATOM 1400 N N . ARG A 1 173 ? 5.573 -13.459 -1.745 1.00 88.94 173 ARG A N 1
ATOM 1401 C CA . ARG A 1 173 ? 6.998 -13.815 -1.810 1.00 88.94 173 ARG A CA 1
ATOM 1402 C C . ARG A 1 173 ? 7.705 -13.801 -0.464 1.00 88.94 173 ARG A C 1
ATOM 1404 O O . ARG A 1 173 ? 8.828 -14.293 -0.386 1.00 88.94 173 ARG A O 1
ATOM 1411 N N . ASN A 1 174 ? 7.085 -13.210 0.554 1.00 89.00 174 ASN A N 1
ATOM 1412 C CA . ASN A 1 174 ? 7.744 -12.796 1.783 1.00 89.00 174 ASN A CA 1
ATOM 1413 C C . ASN A 1 174 ? 9.085 -12.081 1.503 1.00 89.00 174 ASN A C 1
ATOM 1415 O O . ASN A 1 174 ? 10.128 -12.423 2.061 1.00 89.00 174 ASN A O 1
ATOM 1419 N N . GLY A 1 175 ? 9.065 -11.129 0.565 1.00 92.69 175 GLY A N 1
ATOM 1420 C CA . GLY A 1 175 ? 10.274 -10.514 0.022 1.00 92.69 175 GLY A CA 1
ATOM 1421 C C . GLY A 1 175 ? 10.048 -9.108 -0.520 1.00 92.69 175 GLY A C 1
ATOM 1422 O O . GLY A 1 175 ? 8.917 -8.640 -0.621 1.00 92.69 175 GLY A O 1
ATOM 1423 N N . CYS A 1 176 ? 11.137 -8.426 -0.859 1.00 96.81 176 CYS A N 1
ATOM 1424 C CA . CYS A 1 176 ? 11.143 -7.054 -1.347 1.00 96.81 176 CYS A CA 1
ATOM 1425 C C . CYS A 1 176 ? 11.536 -6.985 -2.823 1.00 96.81 176 CYS A C 1
ATOM 1427 O O . CYS A 1 176 ? 12.306 -7.814 -3.308 1.00 96.81 176 CYS A O 1
ATOM 1429 N N . MET A 1 177 ? 11.018 -5.980 -3.525 1.00 97.88 177 MET A N 1
ATOM 1430 C CA . MET A 1 177 ? 11.443 -5.646 -4.882 1.00 97.88 177 MET A CA 1
ATOM 1431 C C . MET A 1 177 ? 12.881 -5.125 -4.885 1.00 97.88 177 MET A C 1
ATOM 1433 O O . MET A 1 177 ? 13.194 -4.166 -4.176 1.00 97.88 177 MET A O 1
ATOM 1437 N N . HIS A 1 178 ? 13.728 -5.730 -5.711 1.00 97.69 178 HIS A N 1
ATOM 1438 C CA . HIS A 1 178 ? 15.118 -5.342 -5.924 1.00 97.69 178 HIS A CA 1
ATOM 1439 C C . HIS A 1 178 ? 15.286 -4.567 -7.234 1.00 97.69 178 HIS A C 1
ATOM 1441 O O . HIS A 1 178 ? 14.509 -4.727 -8.177 1.00 97.69 178 HIS A O 1
ATOM 1447 N N . ASP A 1 179 ? 16.327 -3.744 -7.310 1.00 96.56 179 ASP A N 1
ATOM 1448 C CA . ASP A 1 179 ? 16.692 -2.942 -8.486 1.00 96.56 179 ASP A CA 1
ATOM 1449 C C . ASP A 1 179 ? 16.989 -3.776 -9.745 1.00 96.56 179 ASP A C 1
ATOM 1451 O O . ASP A 1 179 ? 16.794 -3.310 -10.864 1.00 96.56 179 ASP A O 1
ATOM 1455 N N . ASN A 1 180 ? 17.376 -5.041 -9.589 1.00 96.62 180 ASN A N 1
ATOM 1456 C CA . ASN A 1 180 ? 17.504 -5.998 -10.691 1.00 96.62 180 ASN A CA 1
ATOM 1457 C C . ASN A 1 180 ? 16.155 -6.544 -11.215 1.00 96.62 180 ASN A C 1
ATOM 1459 O O . ASN A 1 180 ? 16.151 -7.503 -11.987 1.00 96.62 180 ASN A O 1
ATOM 1463 N N . LEU A 1 181 ? 15.031 -5.949 -10.795 1.00 97.50 181 LEU A N 1
ATOM 1464 C CA . LEU A 1 181 ? 13.663 -6.307 -11.182 1.00 97.50 181 LEU A CA 1
ATOM 1465 C C . LEU A 1 181 ? 13.286 -7.737 -10.789 1.00 97.50 181 LEU A C 1
ATOM 1467 O O . LEU A 1 181 ? 12.573 -8.443 -11.510 1.00 97.50 181 LEU A O 1
ATOM 1471 N N . THR A 1 182 ? 13.764 -8.152 -9.618 1.00 97.44 182 THR A N 1
ATOM 1472 C CA . THR A 1 182 ? 13.361 -9.404 -8.984 1.00 97.44 182 THR A CA 1
ATOM 1473 C C . THR A 1 182 ? 12.837 -9.177 -7.570 1.00 97.44 182 THR A C 1
ATOM 1475 O O . THR A 1 182 ? 12.993 -8.102 -6.998 1.00 97.44 182 THR A O 1
ATOM 1478 N N . THR A 1 183 ? 12.188 -10.181 -6.991 1.00 96.94 183 THR A N 1
ATOM 1479 C CA . THR A 1 183 ? 11.840 -10.221 -5.571 1.00 96.94 183 THR A CA 1
ATOM 1480 C C . THR A 1 183 ? 12.855 -11.054 -4.801 1.00 96.94 183 THR A C 1
ATOM 1482 O O . THR A 1 183 ? 13.090 -12.215 -5.151 1.00 96.94 183 THR A O 1
ATOM 1485 N N . GLY A 1 184 ? 13.408 -10.490 -3.730 1.00 94.88 184 GLY A N 1
ATOM 1486 C CA . GLY A 1 184 ? 14.408 -11.131 -2.880 1.00 94.88 184 GLY A CA 1
ATOM 1487 C C . GLY A 1 184 ? 14.172 -10.884 -1.392 1.00 94.88 184 GLY A C 1
ATOM 1488 O O . GLY A 1 184 ? 13.129 -10.380 -0.982 1.00 94.88 184 GLY A O 1
ATOM 1489 N N . VAL A 1 185 ? 15.149 -11.250 -0.563 1.00 94.12 185 VAL A N 1
ATOM 1490 C CA . VAL A 1 185 ? 15.116 -10.947 0.876 1.00 94.12 185 VAL A CA 1
ATOM 1491 C C . VAL A 1 185 ? 15.143 -9.429 1.075 1.00 94.12 185 VAL A C 1
ATOM 1493 O O . VAL A 1 185 ? 15.888 -8.722 0.400 1.00 94.12 185 VAL A O 1
ATOM 1496 N N . CYS A 1 186 ? 14.340 -8.927 2.011 1.00 90.44 186 CYS A N 1
ATOM 1497 C CA . CYS A 1 186 ? 14.389 -7.531 2.435 1.00 90.44 186 CYS A CA 1
ATOM 1498 C C . CYS A 1 186 ? 15.646 -7.299 3.287 1.00 90.44 186 CYS A C 1
ATOM 1500 O O . CYS A 1 186 ? 15.629 -7.527 4.494 1.00 90.44 186 CYS A O 1
ATOM 1502 N N . ASP A 1 187 ? 16.750 -6.908 2.652 1.00 87.94 187 ASP A N 1
ATOM 1503 C CA . ASP A 1 187 ? 18.080 -6.828 3.277 1.00 87.94 187 ASP A CA 1
ATOM 1504 C C . ASP A 1 187 ? 18.512 -5.406 3.673 1.00 87.94 187 ASP A C 1
ATOM 1506 O O . ASP A 1 187 ? 19.637 -5.204 4.126 1.00 87.94 187 ASP A O 1
ATOM 1510 N N . PHE A 1 188 ? 17.611 -4.429 3.531 1.00 83.50 188 PHE A N 1
ATOM 1511 C CA . PHE A 1 188 ? 17.834 -3.005 3.824 1.00 83.50 188 PHE A CA 1
ATOM 1512 C C . PHE A 1 188 ? 19.016 -2.370 3.078 1.00 83.50 188 PHE A C 1
ATOM 1514 O O . PHE A 1 188 ? 19.440 -1.270 3.428 1.00 83.50 188 PHE A O 1
ATOM 1521 N N . THR A 1 189 ? 19.547 -3.040 2.055 1.00 93.75 189 THR A N 1
ATOM 1522 C CA . THR A 1 189 ? 20.552 -2.459 1.170 1.00 93.75 189 THR A CA 1
ATOM 1523 C C . THR A 1 189 ? 19.886 -1.524 0.170 1.00 93.75 189 THR A C 1
ATOM 1525 O O . THR A 1 189 ? 18.688 -1.636 -0.098 1.00 93.75 189 THR A O 1
ATOM 1528 N N . ASP A 1 190 ? 20.668 -0.648 -0.456 1.00 96.38 190 ASP A N 1
ATOM 1529 C CA . ASP A 1 190 ? 20.172 0.238 -1.514 1.00 96.38 190 ASP A CA 1
ATOM 1530 C C . ASP A 1 190 ? 19.550 -0.525 -2.703 1.00 96.38 190 ASP A C 1
ATOM 1532 O O . ASP A 1 190 ? 18.744 0.042 -3.440 1.00 96.38 190 ASP A O 1
ATOM 1536 N N . HIS A 1 191 ? 19.861 -1.817 -2.875 1.00 96.38 191 HIS A N 1
ATOM 1537 C CA . HIS A 1 191 ? 19.229 -2.673 -3.884 1.00 96.38 191 HIS A CA 1
ATOM 1538 C C . HIS A 1 191 ? 17.758 -2.971 -3.570 1.00 96.38 191 HIS A C 1
ATOM 1540 O O . HIS A 1 191 ? 16.968 -3.135 -4.494 1.00 96.38 191 HIS A O 1
ATOM 1546 N N . SER A 1 192 ? 17.375 -2.997 -2.289 1.00 95.94 192 SER A N 1
ATOM 1547 C CA . SER A 1 192 ? 15.999 -3.229 -1.819 1.00 95.94 192 SER A CA 1
ATOM 1548 C C . SER A 1 192 ? 15.199 -1.936 -1.602 1.00 95.94 192 SER A C 1
ATOM 1550 O O . SER A 1 192 ? 14.024 -1.998 -1.222 1.00 95.94 192 SER A O 1
ATOM 1552 N N . LEU A 1 193 ? 15.827 -0.767 -1.772 1.00 96.31 193 LEU A N 1
ATOM 1553 C CA . LEU A 1 193 ? 15.254 0.529 -1.418 1.00 96.31 193 LEU A CA 1
ATOM 1554 C C . LEU A 1 193 ? 14.911 1.365 -2.650 1.00 96.31 193 LEU A C 1
ATOM 1556 O O . LEU A 1 193 ? 15.658 1.447 -3.628 1.00 96.31 193 LEU A O 1
ATOM 1560 N N . TRP A 1 194 ? 13.776 2.045 -2.548 1.00 97.62 194 TRP A N 1
ATOM 1561 C CA . TRP A 1 194 ? 13.206 2.860 -3.606 1.00 97.62 194 TRP A CA 1
ATOM 1562 C C . TRP A 1 194 ? 12.854 4.234 -3.065 1.00 97.62 194 TRP A C 1
ATOM 1564 O O . TRP A 1 194 ? 12.302 4.368 -1.976 1.00 97.62 194 TRP A O 1
ATOM 1574 N N . GLU A 1 195 ? 13.171 5.266 -3.829 1.00 96.75 195 GLU A N 1
ATOM 1575 C CA . GLU A 1 195 ? 12.751 6.628 -3.554 1.00 96.75 195 GLU A CA 1
ATOM 1576 C C . GLU A 1 195 ? 11.544 6.959 -4.430 1.00 96.75 195 GLU A C 1
ATOM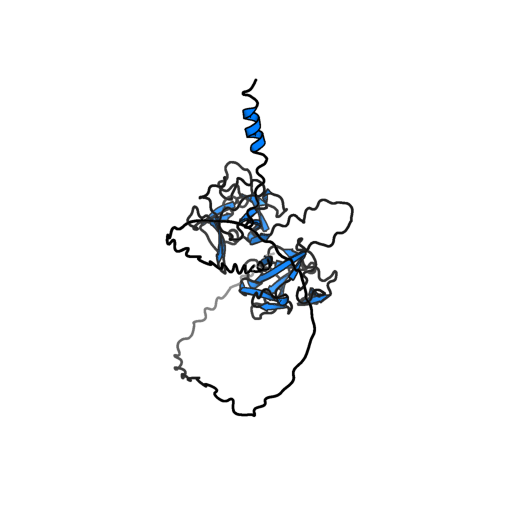 1578 O O . GLU A 1 195 ? 11.635 6.938 -5.658 1.00 96.75 195 GLU A O 1
ATOM 1583 N N . ILE A 1 196 ? 10.408 7.244 -3.796 1.00 95.50 196 ILE A N 1
ATOM 1584 C CA . ILE A 1 196 ? 9.158 7.556 -4.492 1.00 95.50 196 ILE A CA 1
ATOM 1585 C C . ILE A 1 196 ? 8.612 8.915 -4.074 1.00 95.50 196 ILE A C 1
ATOM 1587 O O . ILE A 1 196 ? 8.866 9.352 -2.950 1.00 95.50 196 ILE A O 1
ATOM 1591 N N . PRO A 1 197 ? 7.806 9.571 -4.923 1.00 91.62 197 PRO A N 1
ATOM 1592 C CA . PRO A 1 197 ? 7.057 10.746 -4.523 1.00 91.62 197 PRO A CA 1
ATOM 1593 C C . PRO A 1 197 ? 6.100 10.397 -3.391 1.00 91.62 197 PRO A C 1
ATOM 1595 O O . PRO A 1 197 ? 5.448 9.350 -3.402 1.00 91.62 197 PRO A O 1
ATOM 1598 N N . ILE A 1 198 ? 5.968 11.315 -2.443 1.00 78.44 198 ILE A N 1
ATOM 1599 C CA . ILE A 1 198 ? 4.990 11.209 -1.358 1.00 78.44 198 ILE A CA 1
ATOM 1600 C C . ILE A 1 198 ? 3.549 11.206 -1.892 1.00 78.44 198 ILE A C 1
ATOM 1602 O O . ILE A 1 198 ? 2.691 10.524 -1.343 1.00 78.44 198 ILE A O 1
ATOM 1606 N N . SER A 1 199 ? 3.291 11.894 -3.011 1.00 80.06 199 SER A N 1
ATOM 1607 C CA . SER A 1 199 ? 2.017 11.806 -3.744 1.00 80.06 199 SER A CA 1
ATOM 1608 C C . SER A 1 199 ? 1.713 10.396 -4.261 1.00 80.06 199 SER A C 1
ATOM 1610 O O . SER A 1 199 ? 0.598 10.135 -4.703 1.00 80.06 199 SER A O 1
ATOM 1612 N N . HIS A 1 200 ? 2.711 9.509 -4.255 1.00 85.81 200 HIS A N 1
ATOM 1613 C CA . HIS A 1 200 ? 2.726 8.195 -4.886 1.00 85.81 200 HIS A CA 1
ATOM 1614 C C . HIS A 1 200 ? 2.558 8.198 -6.409 1.00 85.81 200 HIS A C 1
ATOM 1616 O O . HIS A 1 200 ? 2.530 7.123 -7.005 1.00 85.81 200 HIS A O 1
ATOM 1622 N N . GLU A 1 201 ? 2.509 9.370 -7.038 1.00 90.75 201 GLU A N 1
ATOM 1623 C CA . GLU A 1 201 ? 2.500 9.559 -8.486 1.00 90.75 201 GLU A CA 1
ATOM 1624 C C . GLU A 1 201 ? 3.799 10.243 -8.917 1.00 90.75 201 GLU A C 1
ATOM 1626 O O . GLU A 1 201 ? 4.140 11.322 -8.424 1.00 90.75 201 GLU A O 1
ATOM 1631 N N . GLY A 1 202 ? 4.533 9.604 -9.828 1.00 95.12 202 GLY A N 1
ATOM 1632 C CA . GLY A 1 202 ? 5.769 10.113 -10.409 1.00 95.12 202 GLY A CA 1
ATOM 1633 C C . GLY A 1 202 ? 6.847 9.038 -10.524 1.00 95.12 202 GLY A C 1
ATOM 1634 O O . GLY A 1 202 ? 6.583 7.894 -10.881 1.00 95.12 202 GLY A O 1
ATOM 1635 N N . TYR A 1 203 ? 8.087 9.432 -10.253 1.00 97.38 203 TYR A N 1
ATOM 1636 C CA . TYR A 1 203 ? 9.286 8.637 -10.513 1.00 97.38 203 TYR A CA 1
ATOM 1637 C C . TYR A 1 203 ? 9.644 7.694 -9.369 1.00 97.38 203 TYR A C 1
ATOM 1639 O O . TYR A 1 203 ? 10.006 8.159 -8.293 1.00 97.38 203 TYR A O 1
ATOM 1647 N N . TYR A 1 204 ? 9.613 6.385 -9.611 1.00 97.69 204 TYR A N 1
ATOM 1648 C CA . TYR A 1 204 ? 9.989 5.385 -8.610 1.00 97.69 204 TYR A CA 1
ATOM 1649 C C . TYR A 1 204 ? 11.461 5.019 -8.821 1.00 97.69 204 TYR A C 1
ATOM 1651 O O . TYR A 1 204 ? 11.789 4.166 -9.645 1.00 97.69 204 TYR A O 1
ATOM 1659 N N . ARG A 1 205 ? 12.357 5.727 -8.130 1.00 97.81 205 ARG A N 1
ATOM 1660 C CA . ARG A 1 205 ? 13.811 5.668 -8.341 1.00 97.81 205 ARG A CA 1
ATOM 1661 C C . ARG A 1 205 ? 14.446 4.571 -7.505 1.00 97.81 205 ARG A C 1
ATOM 1663 O O . ARG A 1 205 ? 14.143 4.443 -6.322 1.00 97.81 205 ARG A O 1
ATOM 1670 N N . SER A 1 206 ? 15.368 3.818 -8.091 1.00 97.19 206 SER A N 1
ATOM 1671 C CA . SER A 1 206 ? 16.190 2.875 -7.326 1.00 97.19 206 SER A CA 1
ATOM 1672 C C . SER A 1 206 ? 17.205 3.640 -6.472 1.00 97.19 206 SER A C 1
ATOM 1674 O O . SER A 1 206 ? 17.851 4.561 -6.970 1.00 97.19 206 SER A O 1
ATOM 1676 N N . LYS A 1 207 ? 17.402 3.255 -5.204 1.00 96.56 207 LYS A N 1
ATOM 1677 C CA . LYS A 1 207 ? 18.503 3.812 -4.398 1.00 96.56 207 LYS A CA 1
ATOM 1678 C C . LYS A 1 207 ? 19.870 3.327 -4.880 1.00 96.56 207 LYS A C 1
ATOM 1680 O O . LYS A 1 207 ? 20.807 4.119 -4.901 1.00 96.56 207 LYS A O 1
ATOM 1685 N N . ALA A 1 208 ? 19.975 2.074 -5.324 1.00 97.19 208 ALA A N 1
ATOM 1686 C CA . ALA A 1 208 ? 21.205 1.532 -5.901 1.00 97.19 208 ALA A CA 1
ATOM 1687 C C . ALA A 1 208 ? 21.564 2.172 -7.254 1.00 97.19 208 ALA A C 1
ATOM 1689 O O . ALA A 1 208 ? 22.745 2.325 -7.564 1.00 97.19 208 ALA A O 1
ATOM 1690 N N . ASN A 1 209 ? 20.562 2.584 -8.044 1.00 96.38 209 ASN A N 1
ATOM 1691 C CA . ASN A 1 209 ? 20.749 3.245 -9.341 1.00 96.38 209 ASN A CA 1
ATOM 1692 C C . ASN A 1 209 ? 19.894 4.529 -9.454 1.00 96.38 209 ASN A C 1
ATOM 1694 O O . ASN A 1 209 ? 18.878 4.512 -10.150 1.00 96.38 209 ASN A O 1
ATOM 1698 N N . PRO A 1 210 ? 20.297 5.653 -8.824 1.00 95.19 210 PRO A N 1
ATOM 1699 C CA . PRO A 1 210 ? 19.458 6.859 -8.687 1.00 95.19 210 PRO A CA 1
ATOM 1700 C C . PRO A 1 210 ? 19.059 7.566 -9.992 1.00 95.19 210 PRO A C 1
ATOM 1702 O O . PRO A 1 210 ? 18.085 8.326 -10.018 1.00 95.19 210 PRO A O 1
ATOM 1705 N N . GLU A 1 211 ? 19.815 7.329 -11.066 1.00 95.62 211 GLU A N 1
ATOM 1706 C CA . GLU A 1 211 ? 19.530 7.853 -12.409 1.00 95.62 211 GLU A CA 1
ATOM 1707 C C . GLU A 1 211 ? 18.400 7.087 -13.110 1.00 95.62 211 GLU A C 1
ATOM 1709 O O . GLU A 1 211 ? 17.792 7.597 -14.055 1.00 95.62 211 GLU A O 1
ATOM 1714 N N . ASN A 1 212 ? 18.094 5.876 -12.633 1.00 97.56 212 ASN A N 1
ATOM 1715 C CA . ASN A 1 212 ? 17.085 5.025 -13.229 1.00 97.56 212 ASN A CA 1
ATOM 1716 C C . ASN A 1 212 ? 15.809 4.940 -12.382 1.00 97.56 212 ASN A C 1
ATOM 1718 O O . ASN A 1 212 ? 15.822 4.867 -11.149 1.00 97.56 212 ASN A O 1
ATOM 1722 N N . CYS A 1 213 ? 14.693 4.875 -13.093 1.00 98.25 213 CYS A N 1
ATOM 1723 C CA . CYS A 1 213 ? 13.348 4.707 -12.588 1.00 98.25 213 CYS A CA 1
ATOM 1724 C C . CYS A 1 213 ? 12.778 3.360 -13.021 1.00 98.25 213 CYS A C 1
ATOM 1726 O O . CYS A 1 213 ? 13.039 2.883 -14.130 1.00 98.25 213 CYS A O 1
ATOM 1728 N N . LEU A 1 214 ? 11.965 2.771 -12.147 1.00 98.31 214 LEU A N 1
ATOM 1729 C CA . LEU A 1 214 ? 11.087 1.667 -12.504 1.00 98.31 214 LEU A CA 1
ATOM 1730 C C . LEU A 1 214 ? 10.139 2.144 -13.611 1.00 98.31 214 LEU A C 1
ATOM 1732 O O . LEU A 1 214 ? 9.485 3.176 -13.465 1.00 98.31 214 LEU A O 1
ATOM 1736 N N . SER A 1 215 ? 10.089 1.420 -14.722 1.00 97.56 215 SER A N 1
ATOM 1737 C CA . SER A 1 215 ? 9.361 1.836 -15.919 1.00 97.56 215 SER A CA 1
ATOM 1738 C C . SER A 1 215 ? 8.703 0.660 -16.629 1.00 97.56 215 SER A C 1
ATOM 1740 O O . SER A 1 215 ? 8.999 -0.503 -16.349 1.00 97.56 215 SER A O 1
ATOM 1742 N N . ILE A 1 216 ? 7.794 0.969 -17.555 1.00 97.62 216 ILE A N 1
ATOM 1743 C CA . ILE A 1 216 ? 7.178 -0.012 -18.447 1.00 97.62 216 ILE A CA 1
ATOM 1744 C C . ILE A 1 216 ? 7.657 0.271 -19.872 1.00 97.62 216 ILE A C 1
ATOM 1746 O O . ILE A 1 216 ? 7.308 1.294 -20.454 1.00 97.62 216 ILE A O 1
ATOM 1750 N N . VAL A 1 217 ? 8.436 -0.645 -20.446 1.00 96.06 217 VAL A N 1
ATOM 1751 C CA . VAL A 1 217 ? 8.976 -0.534 -21.809 1.00 96.06 217 VAL A CA 1
ATOM 1752 C C . VAL A 1 217 ? 8.493 -1.719 -22.628 1.00 96.06 217 VAL A C 1
ATOM 1754 O O . VAL A 1 217 ? 8.707 -2.871 -22.252 1.00 96.06 217 VAL A O 1
ATOM 1757 N N . ASP A 1 218 ? 7.800 -1.440 -23.733 1.00 94.81 218 ASP A N 1
ATOM 1758 C CA . ASP A 1 218 ? 7.213 -2.460 -24.614 1.00 94.81 218 ASP A CA 1
ATOM 1759 C C . ASP A 1 218 ? 6.371 -3.507 -23.854 1.00 94.81 218 ASP A C 1
ATOM 1761 O O . ASP A 1 218 ? 6.383 -4.699 -24.161 1.00 94.81 218 ASP A O 1
ATOM 1765 N N . GLY A 1 219 ? 5.652 -3.058 -22.819 1.00 94.38 219 GLY A N 1
ATOM 1766 C CA . GLY A 1 219 ? 4.810 -3.908 -21.975 1.00 94.38 219 GLY A CA 1
ATOM 1767 C C . GLY A 1 219 ? 5.560 -4.750 -20.937 1.00 94.38 219 GLY A C 1
ATOM 1768 O O . GLY A 1 219 ? 4.932 -5.587 -20.299 1.00 94.38 219 GLY A O 1
ATOM 1769 N N . ASN A 1 220 ? 6.863 -4.535 -20.746 1.00 96.81 220 ASN A N 1
ATOM 1770 C CA . ASN A 1 220 ? 7.670 -5.219 -19.736 1.00 96.81 220 ASN A CA 1
ATOM 1771 C C . ASN A 1 220 ? 8.139 -4.242 -18.659 1.00 96.81 220 ASN A C 1
ATOM 1773 O O . ASN A 1 220 ? 8.401 -3.073 -18.943 1.00 96.81 220 ASN A O 1
ATOM 1777 N N . VAL A 1 221 ? 8.287 -4.740 -17.433 1.00 97.88 221 VAL A N 1
ATOM 1778 C CA . VAL A 1 221 ? 8.897 -3.975 -16.343 1.00 97.88 221 VAL A CA 1
ATOM 1779 C C . VAL A 1 221 ? 10.388 -3.826 -16.633 1.00 97.88 221 VAL A C 1
ATOM 1781 O O . VAL A 1 221 ? 11.063 -4.805 -16.948 1.00 97.88 221 VAL A O 1
ATOM 1784 N N . SER A 1 222 ? 10.895 -2.602 -16.551 1.00 97.81 222 SER A N 1
ATOM 1785 C CA . SER A 1 222 ? 12.287 -2.263 -16.831 1.00 97.81 222 SER A CA 1
ATOM 1786 C C . SER A 1 222 ? 12.819 -1.250 -15.815 1.00 97.81 222 SER A C 1
ATOM 1788 O O . SER A 1 222 ? 12.066 -0.669 -15.032 1.00 97.81 222 SER A O 1
ATOM 1790 N N . LEU A 1 223 ? 14.135 -1.049 -15.828 1.00 97.81 223 LEU A N 1
ATOM 1791 C CA . LEU A 1 223 ? 14.822 -0.017 -15.064 1.00 97.81 223 LEU A CA 1
ATOM 1792 C C . LEU A 1 223 ? 15.566 0.869 -16.070 1.00 97.81 223 LEU A C 1
ATOM 1794 O O . LEU A 1 223 ? 16.560 0.447 -16.662 1.00 97.81 223 LEU A O 1
ATOM 1798 N N . THR A 1 224 ? 15.054 2.075 -16.312 1.00 97.88 224 THR A N 1
ATOM 1799 C CA . THR A 1 224 ? 15.540 2.985 -17.370 1.00 97.88 224 THR A CA 1
ATOM 1800 C C . THR A 1 224 ? 15.710 4.403 -16.855 1.00 97.88 224 THR A C 1
ATOM 1802 O O . THR A 1 224 ? 15.202 4.721 -15.788 1.00 97.88 224 THR A O 1
ATOM 1805 N N . GLU A 1 225 ? 16.353 5.284 -17.622 1.00 97.75 225 GLU A N 1
ATOM 1806 C CA . GLU A 1 225 ? 16.423 6.710 -17.280 1.00 97.75 225 GLU A CA 1
ATOM 1807 C C . GLU A 1 225 ? 15.032 7.297 -17.005 1.00 97.75 225 GLU A C 1
ATOM 1809 O O . GLU A 1 225 ? 14.071 7.036 -17.737 1.00 97.75 225 GLU A O 1
ATOM 1814 N N . CYS A 1 226 ? 14.937 8.104 -15.951 1.00 96.19 226 CYS A N 1
ATOM 1815 C CA . CYS A 1 226 ? 13.697 8.753 -15.544 1.00 96.19 226 CYS A CA 1
ATOM 1816 C C . CYS A 1 226 ? 13.258 9.809 -16.573 1.00 96.19 226 CYS A C 1
ATOM 1818 O O . CYS A 1 226 ? 13.904 10.846 -16.726 1.00 96.19 226 CYS A O 1
ATOM 1820 N N . ASN A 1 227 ? 12.139 9.566 -17.251 1.00 94.69 227 ASN A N 1
ATOM 1821 C CA . ASN A 1 227 ? 11.524 10.477 -18.221 1.00 94.69 227 ASN A CA 1
ATOM 1822 C C . ASN A 1 227 ? 9.988 10.417 -18.149 1.00 94.69 227 ASN A C 1
ATOM 1824 O O . ASN A 1 227 ? 9.441 9.563 -17.458 1.00 94.69 227 ASN A O 1
ATOM 1828 N N . GLU A 1 228 ? 9.282 11.283 -18.873 1.00 90.50 228 GLU A N 1
ATOM 1829 C CA . GLU A 1 228 ? 7.816 11.412 -18.787 1.00 90.50 228 GLU A CA 1
ATOM 1830 C C . GLU A 1 228 ? 7.043 10.085 -18.989 1.00 90.50 228 GLU A C 1
ATOM 1832 O O . GLU A 1 228 ? 5.981 9.914 -18.394 1.00 90.50 228 GLU A O 1
ATOM 1837 N N . ASP A 1 229 ? 7.604 9.109 -19.714 1.00 89.38 229 ASP A N 1
ATOM 1838 C CA . ASP A 1 229 ? 6.997 7.789 -19.953 1.00 89.38 229 ASP A CA 1
ATOM 1839 C C . ASP A 1 229 ? 7.242 6.780 -18.808 1.00 89.38 229 ASP A C 1
ATOM 1841 O O . ASP A 1 229 ? 6.657 5.697 -18.772 1.00 89.38 229 ASP A O 1
ATOM 1845 N N . THR A 1 230 ? 8.103 7.123 -17.847 1.00 94.44 230 THR A N 1
ATOM 1846 C CA . THR A 1 230 ? 8.440 6.298 -16.666 1.00 94.44 230 THR A CA 1
ATOM 1847 C C . THR A 1 230 ? 7.627 6.655 -15.423 1.00 94.44 230 THR A C 1
ATOM 1849 O O . THR A 1 230 ? 7.911 6.170 -14.328 1.00 94.44 230 THR A O 1
ATOM 1852 N N . VAL A 1 231 ? 6.622 7.520 -15.567 1.00 95.81 231 VAL A N 1
ATOM 1853 C CA . VAL A 1 231 ? 5.730 7.876 -14.465 1.00 95.81 231 VAL A CA 1
ATOM 1854 C C . VAL A 1 231 ? 4.895 6.658 -14.076 1.00 95.81 231 VAL A C 1
ATOM 1856 O O . VAL A 1 231 ? 4.232 6.036 -14.907 1.00 95.81 231 VAL A O 1
ATOM 1859 N N . LEU A 1 232 ? 4.920 6.334 -12.787 1.00 97.31 232 LEU A N 1
ATOM 1860 C CA . LEU A 1 232 ? 4.080 5.321 -12.168 1.00 97.31 232 LEU A CA 1
ATOM 1861 C C . LEU A 1 232 ? 3.193 5.980 -11.120 1.00 97.31 232 LEU A C 1
ATOM 1863 O O . LEU A 1 232 ? 3.502 7.051 -10.594 1.00 97.31 232 LEU A O 1
ATOM 1867 N N . TYR A 1 233 ? 2.090 5.323 -10.801 1.00 93.94 233 TYR A N 1
ATOM 1868 C CA . TYR A 1 233 ? 1.224 5.740 -9.716 1.00 93.94 233 TYR A CA 1
ATOM 1869 C C . TYR A 1 233 ? 0.771 4.546 -8.892 1.00 93.94 233 TYR A C 1
ATOM 1871 O O . TYR A 1 233 ? 0.757 3.396 -9.341 1.00 93.94 233 TYR A O 1
ATOM 1879 N N . ARG A 1 234 ? 0.398 4.839 -7.654 1.00 91.38 234 ARG A N 1
ATOM 1880 C CA . ARG A 1 234 ? -0.158 3.863 -6.732 1.00 91.38 234 ARG A CA 1
ATOM 1881 C C . ARG A 1 234 ? -1.679 3.887 -6.796 1.00 91.38 234 ARG A C 1
ATOM 1883 O O . ARG A 1 234 ? -2.287 4.945 -6.672 1.00 91.38 234 ARG A O 1
ATOM 1890 N N . ASP A 1 235 ? -2.281 2.710 -6.899 1.00 83.44 235 ASP A N 1
ATOM 1891 C CA . ASP A 1 235 ? -3.727 2.505 -6.786 1.00 83.44 235 ASP A CA 1
ATOM 1892 C C . ASP A 1 235 ? -3.982 1.435 -5.718 1.00 83.44 235 ASP A C 1
ATOM 1894 O O . ASP A 1 235 ? -3.795 0.240 -5.950 1.00 83.44 235 ASP A O 1
ATOM 1898 N N . GLY A 1 236 ? -4.285 1.862 -4.489 1.00 83.38 236 GLY A N 1
ATOM 1899 C CA . GLY A 1 236 ? -4.313 0.963 -3.334 1.00 83.38 236 GLY A CA 1
ATOM 1900 C C . GLY A 1 236 ? -2.942 0.324 -3.088 1.00 83.38 236 GLY A C 1
ATOM 1901 O O . GLY A 1 236 ? -1.989 1.015 -2.743 1.00 83.38 236 GLY A O 1
ATOM 1902 N N . ASN A 1 237 ? -2.827 -0.991 -3.265 1.00 86.38 237 ASN A N 1
ATOM 1903 C CA . ASN A 1 237 ? -1.557 -1.725 -3.164 1.00 86.38 237 ASN A CA 1
ATOM 1904 C C . ASN A 1 237 ? -1.001 -2.164 -4.525 1.00 86.38 237 ASN A C 1
ATOM 1906 O O . ASN A 1 237 ? -0.046 -2.934 -4.587 1.00 86.38 237 ASN A O 1
ATOM 1910 N N . PHE A 1 238 ? -1.577 -1.670 -5.616 1.00 93.88 238 PHE A N 1
ATOM 1911 C CA . PHE A 1 238 ? -1.049 -1.889 -6.951 1.00 93.88 238 PHE A CA 1
ATOM 1912 C C . PHE A 1 238 ? -0.076 -0.772 -7.322 1.00 93.88 238 PHE A C 1
ATOM 1914 O O . PHE A 1 238 ? -0.306 0.400 -7.013 1.00 93.88 238 PHE A O 1
ATOM 1921 N N . ILE A 1 239 ? 0.988 -1.141 -8.032 1.00 97.25 239 ILE A N 1
ATOM 1922 C CA . ILE A 1 239 ? 1.846 -0.197 -8.748 1.00 97.25 239 ILE A CA 1
ATOM 1923 C C . ILE A 1 239 ? 1.396 -0.223 -10.208 1.00 97.25 239 ILE A C 1
ATOM 1925 O O . ILE A 1 239 ? 1.452 -1.273 -10.856 1.00 97.25 239 ILE A O 1
ATOM 1929 N N . LYS A 1 240 ? 0.915 0.912 -10.712 1.00 96.94 240 LYS A N 1
ATOM 1930 C CA . LYS A 1 240 ? 0.333 1.059 -12.049 1.00 96.94 240 LYS A CA 1
ATOM 1931 C C . LYS A 1 240 ? 1.090 2.092 -12.875 1.00 96.94 240 LYS A C 1
ATOM 1933 O O . LYS A 1 240 ? 1.860 2.894 -12.351 1.00 96.94 240 LYS A O 1
ATOM 1938 N N . SER A 1 241 ? 0.850 2.064 -14.181 1.00 96.00 241 SER A N 1
ATOM 1939 C CA . SER A 1 241 ? 1.373 3.041 -15.134 1.00 96.00 241 SER A CA 1
ATOM 1940 C C . SER A 1 241 ? 0.212 3.729 -15.855 1.00 96.00 241 SER A C 1
ATOM 1942 O O . SER A 1 241 ? -0.756 3.045 -16.201 1.00 96.00 241 SER A O 1
ATOM 1944 N N . PRO A 1 242 ? 0.302 5.041 -16.152 1.00 93.69 242 PRO A N 1
ATOM 1945 C CA . PRO A 1 242 ? -0.690 5.753 -16.961 1.00 93.69 242 PRO A CA 1
ATOM 1946 C C . PRO A 1 242 ? -0.883 5.172 -18.369 1.00 93.69 242 PRO A C 1
ATOM 1948 O O . PRO A 1 242 ? -1.878 5.465 -19.024 1.00 93.69 242 PRO A O 1
ATOM 1951 N N . LEU A 1 243 ? 0.048 4.335 -18.843 1.00 93.31 243 LEU A N 1
ATOM 1952 C CA . LEU A 1 243 ? -0.056 3.656 -20.136 1.00 93.31 243 LEU A CA 1
ATOM 1953 C C . LEU A 1 243 ? -1.251 2.690 -20.212 1.00 93.31 243 LEU A C 1
ATOM 1955 O O . LEU A 1 243 ? -1.725 2.400 -21.310 1.00 93.31 243 LEU A O 1
ATOM 1959 N N . SER A 1 244 ? -1.718 2.162 -19.074 1.00 92.94 244 SER A N 1
ATOM 1960 C CA . SER A 1 244 ? -2.871 1.260 -19.009 1.00 92.94 244 SER A CA 1
ATOM 1961 C C . SER A 1 244 ? -3.433 1.169 -17.588 1.00 92.94 244 SER A C 1
ATOM 1963 O O . SER A 1 244 ? -2.813 0.570 -16.710 1.00 92.94 244 SER A O 1
ATOM 1965 N N . GLU A 1 245 ? -4.657 1.665 -17.388 1.00 88.56 245 GLU A N 1
ATOM 1966 C CA . GLU A 1 245 ? -5.339 1.688 -16.080 1.00 88.56 245 GLU A CA 1
ATOM 1967 C C . GLU A 1 245 ? -5.649 0.285 -15.516 1.00 88.56 245 GLU A C 1
ATOM 1969 O O . GLU A 1 245 ? -5.685 0.092 -14.295 1.00 88.56 245 GLU A O 1
ATOM 1974 N N . ASP A 1 246 ? -5.817 -0.705 -16.400 1.00 92.81 246 ASP A N 1
ATOM 1975 C CA . ASP A 1 246 ? -6.173 -2.092 -16.055 1.00 92.81 246 ASP A CA 1
ATOM 1976 C C . ASP A 1 246 ? -4.962 -3.005 -15.800 1.00 92.81 246 ASP A C 1
ATOM 1978 O O . ASP A 1 246 ? -5.128 -4.204 -15.546 1.00 92.81 246 ASP A O 1
ATOM 1982 N N . LYS A 1 247 ? -3.741 -2.458 -15.881 1.00 97.75 247 LYS A N 1
ATOM 1983 C CA . LYS A 1 247 ? -2.498 -3.216 -15.715 1.00 97.75 247 LYS A CA 1
ATOM 1984 C C . LYS A 1 247 ? -1.700 -2.766 -14.499 1.00 97.75 247 LYS A C 1
ATOM 1986 O O . LYS A 1 247 ? -1.653 -1.579 -14.180 1.00 97.75 247 LYS A O 1
ATOM 1991 N N . CYS A 1 248 ? -1.016 -3.706 -13.859 1.00 97.81 248 CYS A N 1
ATOM 1992 C CA . CYS A 1 248 ? -0.152 -3.453 -12.706 1.00 97.81 248 CYS A CA 1
ATOM 1993 C C . CYS A 1 248 ? 1.111 -4.302 -12.753 1.00 97.81 248 CYS A C 1
ATOM 1995 O O . CYS A 1 248 ? 1.179 -5.331 -13.426 1.00 97.81 248 CYS A O 1
ATOM 1997 N N . ILE A 1 249 ? 2.117 -3.834 -12.018 1.00 98.25 249 ILE A N 1
ATOM 1998 C CA . ILE A 1 249 ? 3.347 -4.571 -11.758 1.00 98.25 249 ILE A CA 1
ATOM 1999 C C . ILE A 1 249 ? 3.061 -5.641 -10.706 1.00 98.25 249 ILE A C 1
ATOM 2001 O O . ILE A 1 249 ? 2.519 -5.339 -9.643 1.00 98.25 249 ILE A O 1
ATOM 2005 N N . VAL A 1 250 ? 3.465 -6.876 -10.979 1.00 97.88 250 VAL A N 1
ATOM 2006 C CA . VAL A 1 250 ? 3.252 -8.042 -10.113 1.00 97.88 250 VAL A CA 1
ATOM 2007 C C . VAL A 1 250 ? 4.549 -8.827 -9.950 1.00 97.88 250 VAL A C 1
ATOM 2009 O O . VAL A 1 250 ? 5.464 -8.700 -10.765 1.00 97.88 250 VAL A O 1
ATOM 2012 N N . SER A 1 251 ? 4.643 -9.651 -8.908 1.00 97.19 251 SER A N 1
ATOM 2013 C CA . SER A 1 251 ? 5.673 -10.691 -8.838 1.00 97.19 251 SER A CA 1
ATOM 2014 C C . SER A 1 251 ? 5.191 -11.906 -9.627 1.00 97.19 251 SER A C 1
ATOM 2016 O O . SER A 1 251 ? 4.149 -12.470 -9.312 1.00 97.19 251 SER A O 1
ATOM 2018 N N . ALA A 1 252 ? 5.931 -12.331 -10.649 1.00 96.19 252 ALA A N 1
ATOM 2019 C CA . ALA A 1 252 ? 5.572 -13.507 -11.440 1.00 96.19 252 ALA A CA 1
ATOM 2020 C C . ALA A 1 252 ? 5.379 -14.729 -10.531 1.00 96.19 252 ALA A C 1
ATOM 2022 O O . ALA A 1 252 ? 6.223 -14.978 -9.685 1.00 96.19 252 ALA A O 1
ATOM 2023 N N . ARG A 1 253 ? 4.353 -15.572 -10.701 1.00 92.44 253 ARG A N 1
ATOM 2024 C CA . ARG A 1 253 ? 4.120 -16.711 -9.773 1.00 92.44 253 ARG A CA 1
ATOM 2025 C C . ARG A 1 253 ? 5.222 -17.762 -9.767 1.00 92.44 253 ARG A C 1
ATOM 2027 O O . ARG A 1 253 ? 5.547 -18.332 -8.723 1.00 92.44 253 ARG A O 1
ATOM 2034 N N . PHE A 1 254 ? 5.808 -18.017 -10.930 1.00 92.50 254 PHE A N 1
ATOM 2035 C CA . PHE A 1 254 ? 6.744 -19.125 -11.143 1.00 92.50 254 PHE A CA 1
ATOM 2036 C C . PHE A 1 254 ? 8.206 -18.683 -11.254 1.00 92.50 254 PHE A C 1
ATOM 2038 O O . PHE A 1 254 ? 9.078 -19.515 -11.492 1.00 92.50 254 PHE A O 1
ATOM 2045 N N . SER A 1 255 ? 8.489 -17.391 -11.086 1.00 94.81 255 SER A N 1
ATOM 2046 C CA . SER A 1 255 ? 9.849 -16.852 -11.084 1.00 94.81 255 SER A CA 1
ATOM 2047 C C . SER A 1 255 ? 9.964 -15.696 -10.096 1.00 94.81 255 SER A C 1
ATOM 2049 O O . SER A 1 255 ? 8.958 -15.176 -9.636 1.00 94.81 255 SER A O 1
ATOM 2051 N N . ASN A 1 256 ? 11.178 -15.265 -9.773 1.00 94.81 256 ASN A N 1
ATOM 2052 C CA . ASN A 1 256 ? 11.349 -14.080 -8.934 1.00 94.81 256 ASN A CA 1
ATOM 2053 C C . ASN A 1 256 ? 11.221 -12.777 -9.731 1.00 94.81 256 ASN A C 1
ATOM 2055 O O . ASN A 1 256 ? 11.412 -11.722 -9.150 1.00 94.81 256 ASN A O 1
ATOM 2059 N N . ASN A 1 257 ? 10.939 -12.825 -11.033 1.00 97.38 257 ASN A N 1
ATOM 2060 C CA . ASN A 1 257 ? 10.896 -11.634 -11.875 1.00 97.38 257 ASN A CA 1
ATOM 2061 C C . ASN A 1 257 ? 9.613 -10.827 -11.647 1.00 97.38 257 ASN A C 1
ATOM 2063 O O . ASN A 1 257 ? 8.602 -11.350 -11.171 1.00 97.38 257 ASN A O 1
ATOM 2067 N N . LEU A 1 258 ? 9.655 -9.557 -12.038 1.00 97.81 258 LEU A N 1
ATOM 2068 C CA . LEU A 1 258 ? 8.474 -8.705 -12.119 1.00 97.81 258 LEU A CA 1
ATOM 2069 C C . LEU A 1 258 ? 7.803 -8.824 -13.492 1.00 97.81 258 LEU A C 1
ATOM 2071 O O . LEU A 1 258 ? 8.476 -8.932 -14.516 1.00 97.81 258 LEU A O 1
ATOM 2075 N N . GLU A 1 259 ? 6.477 -8.753 -13.514 1.00 97.94 259 GLU A N 1
ATOM 2076 C CA . GLU A 1 259 ? 5.666 -8.759 -14.735 1.00 97.94 259 GLU A CA 1
ATOM 2077 C C . GLU A 1 259 ? 4.683 -7.584 -14.729 1.00 97.94 259 GLU A C 1
ATOM 2079 O O . GLU A 1 259 ? 4.312 -7.085 -13.670 1.00 97.94 259 GLU A O 1
ATOM 2084 N N . TYR A 1 260 ? 4.260 -7.134 -15.913 1.00 97.81 260 TYR A N 1
ATOM 2085 C CA . TYR A 1 260 ? 3.231 -6.106 -16.073 1.00 97.81 260 TYR A CA 1
ATOM 2086 C C . TYR A 1 260 ? 2.010 -6.720 -16.760 1.00 97.81 260 TYR A C 1
ATOM 2088 O O . TYR A 1 260 ? 2.015 -6.953 -17.971 1.00 97.81 260 TYR A O 1
ATOM 2096 N N . ILE A 1 261 ? 0.981 -7.040 -15.975 1.00 97.25 261 ILE A N 1
ATOM 2097 C CA . ILE A 1 261 ? -0.138 -7.892 -16.408 1.00 97.25 261 ILE A CA 1
ATOM 2098 C C . ILE A 1 261 ? -1.476 -7.159 -16.359 1.00 97.25 261 ILE A C 1
ATOM 2100 O O . ILE A 1 261 ? -1.608 -6.164 -15.652 1.00 97.25 261 ILE A O 1
ATOM 2104 N N . GLU A 1 262 ? -2.469 -7.670 -17.091 1.00 95.94 262 GLU A N 1
ATOM 2105 C CA . GLU A 1 262 ? -3.872 -7.231 -17.010 1.00 95.94 262 GLU A CA 1
ATOM 2106 C C . GLU A 1 262 ? -4.584 -7.879 -15.823 1.00 95.94 262 GLU A C 1
ATOM 2108 O O . GLU A 1 262 ? -4.277 -9.013 -15.456 1.00 95.94 262 GLU A O 1
ATOM 2113 N N . GLY A 1 263 ? -5.591 -7.194 -15.279 1.00 92.50 263 GLY A N 1
ATOM 2114 C CA . GLY A 1 263 ? -6.493 -7.788 -14.291 1.00 92.50 263 GLY A CA 1
ATOM 2115 C C . GLY A 1 263 ? -5.927 -7.782 -12.874 1.00 92.50 263 GLY A C 1
ATOM 2116 O O . GLY A 1 263 ? -5.840 -8.821 -12.226 1.00 92.50 263 GLY A O 1
ATOM 2117 N N . CYS A 1 264 ? -5.572 -6.596 -12.383 1.00 92.31 264 CYS A N 1
ATOM 2118 C CA . CYS A 1 264 ? -5.159 -6.387 -10.997 1.00 92.31 264 CYS A CA 1
ATOM 2119 C C . CYS A 1 264 ? -6.252 -6.850 -10.024 1.00 92.31 264 CYS A C 1
ATOM 2121 O O . CYS A 1 264 ? -7.341 -6.279 -9.980 1.00 92.31 264 CYS A O 1
ATOM 2123 N N . ASP A 1 265 ? -5.949 -7.881 -9.241 1.00 86.25 265 ASP A N 1
ATOM 2124 C CA . ASP A 1 265 ? -6.886 -8.516 -8.311 1.00 86.25 265 ASP A CA 1
ATOM 2125 C C . ASP A 1 265 ? -6.332 -8.457 -6.891 1.00 86.25 265 ASP A C 1
ATOM 2127 O O . ASP A 1 265 ? -5.216 -8.893 -6.623 1.00 86.25 265 ASP A O 1
ATOM 2131 N N . VAL A 1 266 ? -7.134 -7.922 -5.974 1.00 79.69 266 VAL A N 1
ATOM 2132 C CA . VAL A 1 266 ? -6.776 -7.756 -4.560 1.00 79.69 266 VAL A CA 1
ATOM 2133 C C . VAL A 1 266 ? -6.705 -9.080 -3.802 1.00 79.69 266 VAL A C 1
ATOM 2135 O O . VAL A 1 266 ? -6.209 -9.116 -2.681 1.00 79.69 266 VAL A O 1
ATOM 2138 N N . ARG A 1 267 ? -7.230 -10.159 -4.388 1.00 79.50 267 ARG A N 1
ATOM 2139 C CA . ARG A 1 267 ? -7.203 -11.514 -3.824 1.00 79.50 267 ARG A CA 1
ATOM 2140 C C . ARG A 1 267 ? -5.939 -12.279 -4.210 1.00 79.50 267 ARG A C 1
ATOM 2142 O O . ARG A 1 267 ? -5.664 -13.324 -3.632 1.00 79.50 267 ARG A O 1
ATOM 2149 N N . GLU A 1 268 ? -5.187 -11.767 -5.178 1.00 86.19 268 GLU A N 1
ATOM 2150 C CA . GLU A 1 268 ? -3.972 -12.383 -5.698 1.00 86.19 268 GLU A CA 1
ATOM 2151 C C . GLU A 1 268 ? -2.769 -11.684 -5.058 1.00 86.19 268 GLU A C 1
ATOM 2153 O O . GLU A 1 268 ? -2.381 -10.575 -5.426 1.00 86.19 268 GLU A O 1
ATOM 2158 N N . GLY A 1 269 ? -2.217 -12.303 -4.010 1.00 82.38 269 GLY A N 1
ATOM 2159 C CA . GLY A 1 269 ? -1.188 -11.681 -3.168 1.00 82.38 269 GLY A CA 1
ATOM 2160 C C . GLY A 1 269 ? 0.113 -11.343 -3.907 1.00 82.38 269 GLY A C 1
ATOM 2161 O O . GLY A 1 269 ? 0.855 -10.459 -3.479 1.00 82.38 269 GLY A O 1
ATOM 2162 N N . ASP A 1 270 ? 0.382 -12.004 -5.031 1.00 92.44 270 ASP A N 1
ATOM 2163 C CA . ASP A 1 270 ? 1.491 -11.721 -5.943 1.00 92.44 270 ASP A CA 1
ATOM 2164 C C . ASP A 1 270 ? 1.317 -10.397 -6.709 1.00 92.44 270 ASP A C 1
ATOM 2166 O O . ASP A 1 270 ? 2.306 -9.825 -7.171 1.00 92.44 270 ASP A O 1
ATOM 2170 N N . HIS A 1 271 ? 0.095 -9.860 -6.777 1.00 94.81 271 HIS A N 1
ATOM 2171 C CA . HIS A 1 271 ? -0.198 -8.564 -7.391 1.00 94.81 271 HIS A CA 1
ATOM 2172 C C . HIS A 1 271 ? -0.046 -7.378 -6.421 1.00 94.81 271 HIS A C 1
ATOM 2174 O O . HIS A 1 271 ? -0.060 -6.222 -6.846 1.00 94.81 271 HIS A O 1
ATOM 2180 N N . LEU A 1 272 ? 0.068 -7.647 -5.117 1.00 90.69 272 LEU A N 1
ATOM 2181 C CA . LEU A 1 272 ? 0.041 -6.631 -4.068 1.00 90.69 272 LEU A CA 1
ATOM 2182 C C . LEU A 1 272 ? 1.446 -6.215 -3.620 1.00 90.69 272 LEU A C 1
ATOM 2184 O O . LEU A 1 272 ? 2.297 -7.052 -3.315 1.00 90.69 272 LEU A O 1
ATOM 2188 N N . TRP A 1 273 ? 1.641 -4.906 -3.474 1.00 94.81 273 TRP A N 1
ATOM 2189 C CA . TRP A 1 273 ? 2.851 -4.293 -2.936 1.00 94.81 273 TRP A CA 1
ATOM 2190 C C . TRP A 1 273 ? 2.527 -3.432 -1.718 1.00 94.81 273 TRP A C 1
ATOM 2192 O O . TRP A 1 273 ? 1.643 -2.575 -1.742 1.00 94.81 273 TRP A O 1
ATOM 2202 N N . TYR A 1 274 ? 3.278 -3.648 -0.644 1.00 86.62 274 TYR A N 1
ATOM 2203 C CA . TYR A 1 274 ? 3.206 -2.863 0.579 1.00 86.62 274 TYR A CA 1
ATOM 2204 C C . TYR A 1 274 ? 4.363 -1.869 0.597 1.00 86.62 274 TYR A C 1
ATOM 2206 O O . TYR A 1 274 ? 5.529 -2.255 0.529 1.00 86.62 274 TYR A O 1
ATOM 2214 N N . PHE A 1 275 ? 4.016 -0.590 0.690 1.00 90.69 275 PHE A N 1
ATOM 2215 C CA . PHE A 1 275 ? 4.931 0.545 0.645 1.00 90.69 275 PHE A CA 1
ATOM 2216 C C . PHE A 1 275 ? 5.382 0.859 2.063 1.00 90.69 275 PHE A C 1
ATOM 2218 O O . PHE A 1 275 ? 4.827 1.731 2.734 1.00 90.69 275 PHE A O 1
ATOM 2225 N N . ASN A 1 276 ? 6.339 0.091 2.559 1.00 81.12 276 ASN A N 1
ATOM 2226 C CA . ASN A 1 276 ? 6.788 0.263 3.926 1.00 81.12 276 ASN A CA 1
ATOM 2227 C C . ASN A 1 276 ? 7.924 1.290 3.957 1.00 81.12 276 ASN A C 1
ATOM 2229 O O . ASN A 1 276 ? 8.899 1.163 3.214 1.00 81.12 276 ASN A O 1
ATOM 2233 N N . ILE A 1 277 ? 7.805 2.303 4.817 1.00 79.06 277 ILE A N 1
ATOM 2234 C CA . ILE A 1 277 ? 8.863 3.300 4.987 1.00 79.06 277 ILE A CA 1
ATOM 2235 C C . ILE A 1 277 ? 10.087 2.628 5.586 1.00 79.06 277 ILE A C 1
ATOM 2237 O O . ILE A 1 277 ? 10.005 1.886 6.569 1.00 79.06 277 ILE A O 1
ATOM 2241 N N . TRP A 1 278 ? 11.233 2.911 4.982 1.00 75.38 278 TRP A N 1
ATOM 2242 C CA . TRP A 1 278 ? 12.500 2.568 5.583 1.00 75.38 278 TRP A CA 1
ATOM 2243 C C . TRP A 1 278 ? 12.860 3.625 6.621 1.00 75.38 278 TRP A C 1
ATOM 2245 O O . TRP A 1 278 ? 13.061 4.797 6.298 1.00 75.38 278 TRP A O 1
ATOM 2255 N N . THR A 1 279 ? 12.941 3.199 7.874 1.00 72.62 279 THR A N 1
ATOM 2256 C CA . THR A 1 279 ? 13.564 3.981 8.935 1.00 72.62 279 THR A CA 1
ATOM 2257 C C . THR A 1 279 ? 14.935 3.363 9.184 1.00 72.62 279 THR A C 1
ATOM 2259 O O . THR A 1 279 ? 14.988 2.181 9.538 1.00 72.62 279 THR A O 1
ATOM 2262 N N . PRO A 1 280 ? 16.040 4.102 8.969 1.00 70.19 280 PRO A N 1
ATOM 2263 C CA . PRO A 1 280 ? 17.356 3.592 9.312 1.00 70.19 280 PRO A CA 1
ATOM 2264 C C . PRO A 1 280 ? 17.359 3.175 10.784 1.00 70.19 280 PRO A C 1
ATOM 2266 O O . PRO A 1 280 ? 16.804 3.912 11.606 1.00 70.19 280 PRO A O 1
ATOM 2269 N N . PRO A 1 281 ? 17.966 2.029 11.142 1.00 66.75 281 PRO A N 1
ATOM 2270 C CA . PRO A 1 281 ? 18.187 1.719 12.544 1.00 66.75 281 PRO A CA 1
ATOM 2271 C C . PRO A 1 281 ? 18.958 2.883 13.172 1.00 66.75 281 PRO A C 1
ATOM 2273 O O . PRO A 1 281 ? 19.958 3.344 12.613 1.00 66.75 281 PRO A O 1
ATOM 2276 N N . GLU A 1 282 ? 18.448 3.398 14.294 1.00 68.69 282 GLU A N 1
ATOM 2277 C CA . GLU A 1 282 ? 19.115 4.462 15.040 1.00 68.69 282 GLU A CA 1
ATOM 2278 C C . GLU A 1 282 ? 20.545 3.990 15.336 1.00 68.69 282 GLU A C 1
ATOM 2280 O O . GLU A 1 282 ? 20.722 2.833 15.734 1.00 68.69 282 GLU A O 1
ATOM 2285 N N . PRO A 1 283 ? 21.582 4.808 15.072 1.00 68.38 283 PRO A N 1
ATOM 2286 C CA . PRO A 1 283 ? 22.947 4.385 15.326 1.00 68.38 283 PRO A CA 1
ATOM 2287 C C . PRO A 1 283 ? 23.037 4.011 16.800 1.00 68.38 283 PRO A C 1
ATOM 2289 O O . PRO A 1 283 ? 22.823 4.869 17.655 1.00 68.38 283 PRO A O 1
ATOM 2292 N N . GLU A 1 284 ? 23.315 2.739 17.099 1.00 61.03 284 GLU A N 1
ATOM 2293 C CA . GLU A 1 284 ? 23.480 2.294 18.478 1.00 61.03 284 GLU A CA 1
ATOM 2294 C C . GLU A 1 284 ? 24.594 3.132 19.106 1.00 61.03 284 GLU A C 1
ATOM 2296 O O . GLU A 1 284 ? 25.784 2.942 18.842 1.00 61.03 284 GLU A O 1
ATOM 2301 N N . THR A 1 285 ? 24.215 4.120 19.918 1.00 54.53 285 THR A N 1
ATOM 2302 C CA . THR A 1 285 ? 25.169 4.908 20.680 1.00 54.53 285 THR A CA 1
ATOM 2303 C C . THR A 1 285 ? 25.699 3.997 21.773 1.00 54.53 285 THR A C 1
ATOM 2305 O O . THR A 1 285 ? 25.125 3.904 22.859 1.00 54.53 285 THR A O 1
ATOM 2308 N N . THR A 1 286 ? 26.790 3.289 21.491 1.00 47.88 286 THR A N 1
ATOM 2309 C CA . THR A 1 286 ? 27.549 2.555 22.500 1.00 47.88 286 THR A CA 1
ATOM 2310 C C . THR A 1 286 ? 28.174 3.569 23.456 1.00 47.88 286 THR A C 1
ATOM 2312 O O . THR A 1 286 ? 29.316 3.997 23.280 1.00 47.88 286 THR A O 1
ATOM 2315 N N . SER A 1 287 ? 27.410 4.000 24.459 1.00 49.12 287 SER A N 1
ATOM 2316 C CA . SER A 1 287 ? 27.955 4.697 25.616 1.00 49.12 287 SER A CA 1
ATOM 2317 C C . SER A 1 287 ? 28.674 3.664 26.472 1.00 49.12 287 SER A C 1
ATOM 2319 O O . SER A 1 287 ? 28.094 3.018 27.344 1.00 49.12 287 SER A O 1
ATOM 2321 N N . THR A 1 288 ? 29.955 3.462 26.182 1.00 47.97 288 THR A N 1
ATOM 2322 C CA . THR A 1 288 ? 30.863 2.756 27.080 1.00 47.97 288 THR A CA 1
ATOM 2323 C C . THR A 1 288 ? 31.154 3.686 28.258 1.00 47.97 288 THR A C 1
ATOM 2325 O O . THR A 1 288 ? 32.207 4.321 28.314 1.00 47.97 288 THR A O 1
ATOM 2328 N N . GLU A 1 289 ? 30.220 3.809 29.205 1.00 51.75 289 GLU A N 1
ATOM 2329 C CA . GLU A 1 289 ? 30.551 4.363 30.517 1.00 51.75 289 GLU A CA 1
ATOM 2330 C C . GLU A 1 289 ? 31.461 3.363 31.236 1.00 51.75 289 GLU A C 1
ATOM 2332 O O . GLU A 1 289 ? 31.028 2.402 31.872 1.00 51.75 289 GLU A O 1
ATOM 2337 N N . VAL A 1 290 ? 32.769 3.592 31.118 1.00 50.16 290 VAL A N 1
ATOM 2338 C CA . VAL A 1 290 ? 33.769 2.984 31.991 1.00 50.16 290 VAL A CA 1
ATOM 2339 C C . VAL A 1 290 ? 33.587 3.603 33.376 1.00 50.16 290 VAL A C 1
ATOM 2341 O O . VAL A 1 290 ? 34.232 4.585 33.734 1.00 50.16 290 VAL A O 1
ATOM 2344 N N . ALA A 1 291 ? 32.684 3.033 34.169 1.00 45.00 291 ALA A N 1
ATOM 2345 C CA . ALA A 1 291 ? 32.594 3.321 35.590 1.00 45.00 291 ALA A CA 1
ATOM 2346 C C . ALA A 1 291 ? 33.807 2.695 36.302 1.00 45.00 291 ALA A C 1
ATOM 2348 O O . ALA A 1 291 ? 33.744 1.590 36.841 1.00 45.00 291 ALA A O 1
ATOM 2349 N N . THR A 1 292 ? 34.942 3.398 36.314 1.00 43.09 292 THR A N 1
ATOM 2350 C CA . THR A 1 292 ? 36.011 3.142 37.288 1.00 43.09 292 THR A CA 1
ATOM 2351 C C . THR A 1 292 ? 35.505 3.530 38.675 1.00 43.09 292 THR A C 1
ATOM 2353 O O . THR A 1 292 ? 35.657 4.669 39.115 1.00 43.09 292 THR A O 1
ATOM 2356 N N . SER A 1 293 ? 34.885 2.575 39.367 1.00 43.38 293 SER A N 1
ATOM 2357 C CA . SER A 1 293 ? 34.677 2.648 40.812 1.00 43.38 293 SER A CA 1
ATOM 2358 C C . SER A 1 293 ? 36.019 2.402 41.502 1.00 43.38 293 SER A C 1
ATOM 2360 O O . SER A 1 293 ? 36.407 1.263 41.758 1.00 43.38 293 SER A O 1
ATOM 2362 N N . THR A 1 294 ? 36.769 3.473 41.759 1.00 47.38 294 THR A N 1
ATOM 2363 C CA . THR A 1 294 ? 37.912 3.419 42.675 1.00 47.38 294 THR A CA 1
ATOM 2364 C C . THR A 1 294 ? 37.377 3.524 44.100 1.00 47.38 294 THR A C 1
ATOM 2366 O O . THR A 1 294 ? 37.136 4.614 44.617 1.00 47.38 294 THR A O 1
ATOM 2369 N N . GLU A 1 295 ? 37.164 2.375 44.734 1.00 45.97 295 GLU A N 1
ATOM 2370 C CA . GLU A 1 295 ? 36.811 2.270 46.148 1.00 45.97 295 GLU A CA 1
ATOM 2371 C C . GLU A 1 295 ? 38.043 2.625 47.008 1.00 45.97 295 GLU A C 1
ATOM 2373 O O . GLU A 1 295 ? 38.934 1.807 47.237 1.00 45.97 295 GLU A O 1
ATOM 2378 N N . VAL A 1 296 ? 38.138 3.881 47.458 1.00 42.72 296 VAL A N 1
ATOM 2379 C CA . VAL A 1 296 ? 39.148 4.304 48.441 1.00 42.72 296 VAL A CA 1
ATOM 2380 C C . VAL A 1 296 ? 38.659 3.904 49.832 1.00 42.72 296 VAL A C 1
ATOM 2382 O O . VAL A 1 296 ? 37.895 4.620 50.477 1.00 42.72 296 VAL A O 1
ATOM 2385 N N . VAL A 1 297 ? 39.118 2.747 50.306 1.00 42.31 297 VAL A N 1
ATOM 2386 C CA . VAL A 1 297 ? 38.972 2.328 51.705 1.00 42.31 297 VAL A CA 1
ATOM 2387 C C . VAL A 1 297 ? 39.893 3.194 52.570 1.00 42.31 297 VAL A C 1
ATOM 2389 O O . VAL A 1 297 ? 41.100 2.972 52.641 1.00 42.31 297 VAL A O 1
ATOM 2392 N N . ALA A 1 298 ? 39.326 4.195 53.242 1.00 41.34 298 ALA A N 1
ATOM 2393 C CA . ALA A 1 298 ? 40.011 4.938 54.294 1.00 41.34 298 ALA A CA 1
ATOM 2394 C C . ALA A 1 298 ? 39.967 4.136 55.608 1.00 41.34 298 ALA A C 1
ATOM 2396 O O . ALA A 1 298 ? 38.987 4.179 56.353 1.00 41.34 298 ALA A O 1
ATOM 2397 N N . THR A 1 299 ? 41.037 3.403 55.916 1.00 40.97 299 THR A N 1
ATOM 2398 C CA . THR A 1 299 ? 41.268 2.859 57.261 1.00 40.97 299 THR A CA 1
ATOM 2399 C C . THR A 1 299 ? 41.620 3.997 58.212 1.00 40.97 299 THR A C 1
ATOM 2401 O O . THR A 1 299 ? 42.639 4.668 58.058 1.00 40.97 299 THR A O 1
ATOM 2404 N N . THR A 1 300 ? 40.752 4.211 59.197 1.00 36.91 300 THR A N 1
ATOM 2405 C CA . THR A 1 300 ? 40.965 5.141 60.306 1.00 36.91 300 THR A CA 1
ATOM 2406 C C . THR A 1 300 ? 41.751 4.413 61.395 1.00 36.91 300 THR A C 1
ATOM 2408 O O . THR A 1 300 ? 41.197 3.531 62.043 1.00 36.91 300 THR A O 1
ATOM 2411 N N . GLU A 1 301 ? 43.009 4.788 61.630 1.00 42.84 301 GLU A N 1
ATOM 2412 C CA . GLU A 1 301 ? 43.685 4.511 62.901 1.00 42.84 301 GLU A CA 1
ATOM 2413 C C . GLU A 1 301 ? 44.241 5.798 63.512 1.00 42.84 301 GLU A C 1
ATOM 2415 O O . GLU A 1 301 ? 44.788 6.676 62.846 1.00 42.84 301 GLU A O 1
ATOM 2420 N N . VAL A 1 302 ? 44.013 5.898 64.816 1.00 38.75 302 VAL A N 1
ATOM 2421 C CA . VAL A 1 302 ? 44.284 7.024 65.701 1.00 38.75 302 VAL A CA 1
ATOM 2422 C C . VAL A 1 302 ? 45.705 6.907 66.247 1.00 38.75 302 VAL A C 1
ATOM 2424 O O . VAL A 1 302 ? 46.035 5.899 66.863 1.00 38.75 302 VAL A O 1
ATOM 2427 N N . ALA A 1 303 ? 46.501 7.974 66.154 1.00 34.84 303 ALA A N 1
ATOM 2428 C CA . ALA A 1 303 ? 47.592 8.220 67.095 1.00 34.84 303 ALA A CA 1
ATOM 2429 C C . ALA A 1 303 ? 47.837 9.727 67.273 1.00 34.84 303 ALA A C 1
ATOM 2431 O O . ALA A 1 303 ? 48.114 10.470 66.336 1.00 34.84 303 ALA A O 1
ATOM 2432 N N . THR A 1 304 ? 47.709 10.161 68.521 1.00 35.28 304 THR A N 1
ATOM 2433 C CA . THR A 1 304 ? 48.026 11.484 69.065 1.00 35.28 304 THR A CA 1
ATOM 2434 C C . THR A 1 304 ? 49.535 11.740 69.137 1.00 35.28 304 THR A C 1
ATOM 2436 O O . THR A 1 304 ? 50.247 10.865 69.622 1.00 35.28 304 THR A O 1
ATOM 2439 N N . SER A 1 305 ? 49.996 12.957 68.806 1.00 35.41 305 SER A N 1
ATOM 2440 C CA . SER A 1 305 ? 51.020 13.717 69.564 1.00 35.41 305 SER A CA 1
ATOM 2441 C C . SER A 1 305 ? 51.483 14.989 68.824 1.00 35.41 305 SER A C 1
ATOM 2443 O O . SER A 1 305 ? 52.196 14.907 67.834 1.00 35.41 305 SER A O 1
ATOM 2445 N N . THR A 1 306 ? 51.113 16.138 69.396 1.00 33.75 306 THR A N 1
ATOM 2446 C CA . THR A 1 306 ? 51.959 17.292 69.789 1.00 33.75 306 THR A CA 1
ATOM 2447 C C . THR A 1 306 ? 52.931 17.992 68.807 1.00 33.75 306 THR A C 1
ATOM 2449 O O . THR A 1 306 ? 53.945 17.440 68.407 1.00 33.75 306 THR A O 1
ATOM 2452 N N . GLU A 1 307 ? 52.640 19.293 68.631 1.00 34.50 307 GLU A N 1
ATOM 2453 C CA . GLU A 1 307 ? 53.513 20.490 68.564 1.00 34.50 307 GLU A CA 1
ATOM 2454 C C . GLU A 1 307 ? 54.435 20.845 67.367 1.00 34.50 307 GLU A C 1
ATOM 2456 O O . GLU A 1 307 ? 55.411 20.180 67.052 1.00 34.50 307 GLU A O 1
ATOM 2461 N N . ALA A 1 308 ? 54.174 22.079 66.894 1.00 33.56 308 ALA A N 1
ATOM 2462 C CA . ALA A 1 308 ? 55.107 23.196 66.660 1.00 33.56 308 ALA A CA 1
ATOM 2463 C C . ALA A 1 308 ? 55.717 23.471 65.258 1.00 33.56 308 ALA A C 1
ATOM 2465 O O . ALA A 1 308 ? 56.632 22.816 64.779 1.00 33.56 308 ALA A O 1
ATOM 2466 N N . THR A 1 309 ? 55.264 24.622 64.731 1.00 32.34 309 THR A N 1
ATOM 2467 C CA . THR A 1 309 ? 56.006 25.740 64.096 1.00 32.34 309 THR A CA 1
ATOM 2468 C C . THR A 1 309 ? 56.734 25.600 62.746 1.00 32.34 309 THR A C 1
ATOM 2470 O O . THR A 1 309 ? 57.812 25.034 62.653 1.00 32.34 309 THR A O 1
ATOM 2473 N N . ALA A 1 310 ? 56.200 26.391 61.802 1.00 33.00 310 ALA A N 1
ATOM 2474 C CA . ALA A 1 310 ? 56.848 27.446 61.001 1.00 33.00 310 ALA A CA 1
ATOM 2475 C C . ALA A 1 310 ? 57.739 27.123 59.776 1.00 33.00 310 ALA A C 1
ATOM 2477 O O . ALA A 1 310 ? 58.777 26.483 59.865 1.00 33.00 310 ALA A O 1
ATOM 2478 N N . THR A 1 311 ? 57.362 27.816 58.684 1.00 32.75 311 THR A N 1
ATOM 2479 C CA . THR A 1 311 ? 58.169 28.394 57.581 1.00 32.75 311 THR A CA 1
ATOM 2480 C C . THR A 1 311 ? 58.982 27.469 56.673 1.00 32.75 311 THR A C 1
ATOM 2482 O O . THR A 1 311 ? 59.997 26.934 57.092 1.00 32.75 311 THR A O 1
ATOM 2485 N N . ALA A 1 312 ? 58.655 27.451 55.375 1.00 36.84 312 ALA A N 1
ATOM 2486 C CA . ALA A 1 312 ? 59.400 28.175 54.330 1.00 36.84 312 ALA A CA 1
ATOM 2487 C C . ALA A 1 312 ? 58.869 27.834 52.922 1.00 36.84 312 ALA A C 1
ATOM 2489 O O . ALA A 1 312 ? 58.360 26.746 52.673 1.00 36.84 312 ALA A O 1
ATOM 2490 N N . GLU A 1 313 ? 58.984 28.819 52.035 1.00 34.91 313 GLU A N 1
ATOM 2491 C CA . GLU A 1 313 ? 58.695 28.807 50.599 1.00 34.91 313 GLU A CA 1
ATOM 2492 C C . GLU A 1 313 ? 59.505 27.753 49.813 1.00 34.91 313 GLU A C 1
ATOM 2494 O O . GLU A 1 313 ? 60.543 27.298 50.290 1.00 34.91 313 GLU A O 1
ATOM 2499 N N . VAL A 1 314 ? 59.100 27.452 48.567 1.00 35.25 314 VAL A N 1
ATOM 2500 C CA . VAL A 1 314 ? 59.870 27.765 47.334 1.00 35.25 314 VAL A CA 1
ATOM 2501 C C . VAL A 1 314 ? 59.334 27.010 46.093 1.00 35.25 314 VAL A C 1
ATOM 2503 O O . VAL A 1 314 ? 59.164 25.797 46.100 1.00 35.25 314 VAL A O 1
ATOM 2506 N N . ALA A 1 315 ? 59.157 27.808 45.030 1.00 32.53 315 ALA A N 1
ATOM 2507 C CA . ALA A 1 315 ? 59.266 27.572 43.577 1.00 32.53 315 ALA A CA 1
ATOM 2508 C C . ALA A 1 315 ? 58.361 26.578 42.813 1.00 32.53 315 ALA A C 1
ATOM 2510 O O . ALA A 1 315 ? 58.556 25.369 42.789 1.00 32.53 315 ALA A O 1
ATOM 2511 N N . THR A 1 316 ? 57.465 27.188 42.028 1.00 33.66 316 THR A N 1
ATOM 2512 C CA . THR A 1 316 ? 57.379 27.142 40.548 1.00 33.66 316 THR A CA 1
ATOM 2513 C C . THR A 1 316 ? 58.287 26.167 39.775 1.00 33.66 316 THR A C 1
ATOM 2515 O O . THR A 1 316 ? 59.506 26.274 39.866 1.00 33.66 316 THR A O 1
ATOM 2518 N N . SER A 1 317 ? 57.716 25.418 38.823 1.00 33.00 317 SER A N 1
ATOM 2519 C CA . SER A 1 317 ? 57.902 25.707 37.386 1.00 33.00 317 SER A CA 1
ATOM 2520 C C . SER A 1 317 ? 56.971 24.875 36.498 1.00 33.00 317 SER A C 1
ATOM 2522 O O . SER A 1 317 ? 56.836 23.665 36.643 1.00 33.00 317 SER A O 1
ATOM 2524 N N . THR A 1 318 ? 56.373 25.596 35.561 1.00 36.56 318 THR A N 1
ATOM 2525 C CA . THR A 1 318 ? 55.796 25.229 34.266 1.00 36.56 318 THR A CA 1
ATOM 2526 C C . THR A 1 318 ? 56.750 24.354 33.435 1.00 36.56 318 THR A C 1
ATOM 2528 O O . THR A 1 318 ? 57.947 24.626 33.450 1.00 36.56 318 THR A O 1
ATOM 2531 N N . GLU A 1 319 ? 56.243 23.391 32.657 1.00 36.88 319 GLU A N 1
ATOM 2532 C CA . GLU A 1 319 ? 56.228 23.504 31.186 1.00 36.88 319 GLU A CA 1
ATOM 2533 C C . GLU A 1 319 ? 55.416 22.408 30.480 1.00 36.88 319 GLU A C 1
ATOM 2535 O O . GLU A 1 319 ? 55.355 21.254 30.893 1.00 36.88 319 GLU A O 1
ATOM 2540 N N . VAL A 1 320 ? 54.776 22.858 29.404 1.00 42.66 320 VAL A N 1
ATOM 2541 C CA . VAL A 1 320 ? 54.019 22.126 28.392 1.00 42.66 320 VAL A CA 1
ATOM 2542 C C . VAL A 1 320 ? 54.990 21.740 27.280 1.00 42.66 320 VAL A C 1
ATOM 2544 O O . VAL A 1 320 ? 55.730 22.605 26.822 1.00 42.66 320 VAL A O 1
ATOM 2547 N N . ALA A 1 321 ? 54.935 20.501 26.790 1.00 32.72 321 ALA A N 1
ATOM 2548 C CA . ALA A 1 321 ? 55.425 20.165 25.454 1.00 32.72 321 ALA A CA 1
ATOM 2549 C C . ALA A 1 321 ? 54.719 18.912 24.907 1.00 32.72 321 ALA A C 1
ATOM 2551 O O . ALA A 1 321 ? 54.921 17.801 25.386 1.00 32.72 321 ALA A O 1
ATOM 2552 N N . ASP A 1 322 ? 53.911 19.145 23.883 1.00 38.62 322 ASP A N 1
ATOM 2553 C CA . ASP A 1 322 ? 53.607 18.267 22.745 1.00 38.62 322 ASP A CA 1
ATOM 2554 C C . ASP A 1 322 ? 53.939 19.157 21.509 1.00 38.62 322 ASP A C 1
ATOM 2556 O O . ASP A 1 322 ? 53.914 20.386 21.687 1.00 38.62 322 ASP A O 1
ATOM 2560 N N . PRO A 1 323 ? 54.222 18.686 20.272 1.00 50.59 323 PRO A N 1
ATOM 2561 C CA . PRO A 1 323 ? 54.051 17.335 19.742 1.00 50.59 323 PRO A CA 1
ATOM 2562 C C . PRO A 1 323 ? 55.145 16.839 18.767 1.00 50.59 323 PRO A C 1
ATOM 2564 O O . PRO A 1 323 ? 56.074 17.557 18.416 1.00 50.59 323 PRO A O 1
ATOM 2567 N N . ASN A 1 324 ? 54.946 15.605 18.287 1.00 42.94 324 ASN A N 1
ATOM 2568 C CA . ASN A 1 324 ? 55.429 15.034 17.021 1.00 42.94 324 ASN A CA 1
ATOM 2569 C C . ASN A 1 324 ? 56.925 15.157 16.684 1.00 42.94 324 ASN A C 1
ATOM 2571 O O . ASN A 1 324 ? 57.355 16.168 16.140 1.00 42.94 324 ASN A O 1
ATOM 2575 N N . ASP A 1 325 ? 57.649 14.034 16.760 1.00 35.31 325 ASP A N 1
ATOM 2576 C CA . ASP A 1 325 ? 58.477 13.654 15.612 1.00 35.31 325 ASP A CA 1
ATOM 2577 C C . ASP A 1 325 ? 58.760 12.149 15.510 1.00 35.31 325 ASP A C 1
ATOM 2579 O O . ASP A 1 325 ? 58.923 11.421 16.490 1.00 35.31 325 ASP A O 1
ATOM 2583 N N . VAL A 1 326 ? 58.771 11.714 14.256 1.00 41.47 326 VAL A N 1
ATOM 2584 C CA . VAL A 1 326 ? 58.884 10.351 13.735 1.00 41.47 326 VAL A CA 1
ATOM 2585 C C . VAL A 1 326 ? 60.321 9.848 13.838 1.00 41.47 326 VAL A C 1
ATOM 2587 O O . VAL A 1 326 ? 61.219 10.547 13.391 1.00 41.47 326 VAL A O 1
ATOM 2590 N N . PHE A 1 327 ? 60.544 8.591 14.240 1.00 34.31 327 PHE A N 1
ATOM 2591 C CA . PHE A 1 327 ? 61.625 7.788 13.651 1.00 34.31 327 PHE A CA 1
ATOM 2592 C C . PHE A 1 327 ? 61.241 6.315 13.511 1.00 34.31 327 PHE A C 1
ATOM 2594 O O . PHE A 1 327 ? 60.760 5.660 14.432 1.00 34.31 327 PHE A O 1
ATOM 2601 N N . ALA A 1 328 ? 61.476 5.830 12.295 1.00 38.25 328 ALA A N 1
ATOM 2602 C CA . ALA A 1 328 ? 61.339 4.461 11.843 1.00 38.25 328 ALA A CA 1
ATOM 2603 C C . ALA A 1 328 ? 62.263 3.489 12.591 1.00 38.25 328 ALA A C 1
ATOM 2605 O O . ALA A 1 328 ? 63.347 3.855 13.047 1.00 38.25 328 ALA A O 1
ATOM 2606 N N . SER A 1 329 ? 61.896 2.209 12.591 1.00 35.31 329 SER A N 1
ATOM 2607 C CA . SER A 1 329 ? 62.874 1.123 12.640 1.00 35.31 329 SER A CA 1
ATOM 2608 C C . SER A 1 329 ? 62.398 -0.077 11.832 1.00 35.31 329 SER A C 1
ATOM 2610 O O . SER A 1 329 ? 61.305 -0.607 12.019 1.00 35.31 329 SER A O 1
ATOM 2612 N N . THR A 1 330 ? 63.271 -0.447 10.906 1.00 34.53 330 THR A N 1
ATOM 2613 C CA . THR A 1 330 ? 63.291 -1.646 10.075 1.00 34.53 330 THR A CA 1
ATOM 2614 C C . THR A 1 330 ? 63.980 -2.775 10.847 1.00 34.53 330 THR A C 1
ATOM 2616 O O . THR A 1 330 ? 65.022 -2.519 11.436 1.00 34.53 330 THR A O 1
ATOM 2619 N N . GLU A 1 331 ? 63.436 -3.994 10.819 1.00 35.97 331 GLU A N 1
ATOM 2620 C CA . GLU A 1 331 ? 64.107 -5.274 10.473 1.00 35.97 331 GLU A CA 1
ATOM 2621 C C . GLU A 1 331 ? 63.202 -6.465 10.860 1.00 35.97 331 GLU A C 1
ATOM 2623 O O . GLU A 1 331 ? 62.695 -6.544 11.971 1.00 35.97 331 GLU A O 1
ATOM 2628 N N . VAL A 1 332 ? 62.743 -7.245 9.875 1.00 38.47 332 VAL A N 1
ATOM 2629 C CA . VAL A 1 332 ? 63.236 -8.584 9.471 1.00 38.47 332 VAL A CA 1
ATOM 2630 C C . VAL A 1 332 ? 62.986 -9.694 10.502 1.00 38.47 332 VAL A C 1
ATOM 2632 O O . VAL A 1 332 ? 63.717 -9.841 11.473 1.00 38.47 332 VAL A O 1
ATOM 2635 N N . ALA A 1 333 ? 62.045 -10.586 10.172 1.00 32.12 333 ALA A N 1
ATOM 2636 C CA . ALA A 1 333 ? 62.191 -12.027 10.385 1.00 32.12 333 ALA A CA 1
ATOM 2637 C C . ALA A 1 333 ? 61.277 -12.801 9.415 1.00 32.12 333 ALA A C 1
ATOM 2639 O O . ALA A 1 333 ? 60.068 -12.593 9.377 1.00 32.12 333 ALA A O 1
ATOM 2640 N N . VAL A 1 334 ? 61.885 -13.696 8.634 1.00 38.78 334 VAL A N 1
ATOM 2641 C CA . VAL A 1 334 ? 61.236 -14.760 7.847 1.00 38.78 334 VAL A CA 1
ATOM 2642 C C . VAL A 1 334 ? 61.173 -16.017 8.733 1.00 38.78 334 VAL A C 1
ATOM 2644 O O . VAL A 1 334 ? 62.108 -16.252 9.500 1.00 38.78 334 VAL A O 1
ATOM 2647 N N . PRO A 1 335 ? 60.099 -16.821 8.662 1.00 42.12 335 PRO A N 1
ATOM 2648 C CA . PRO A 1 335 ? 60.234 -18.182 8.115 1.00 42.12 335 PRO A CA 1
ATOM 2649 C C . PRO A 1 335 ? 59.090 -18.492 7.125 1.00 42.12 335 PRO A C 1
ATOM 2651 O O . PRO A 1 335 ? 57.955 -18.082 7.328 1.00 42.12 335 PRO A O 1
ATOM 2654 N N . THR A 1 336 ? 59.381 -18.990 5.923 1.00 33.88 336 THR A N 1
ATOM 2655 C CA . THR A 1 336 ? 59.561 -20.408 5.536 1.00 33.88 336 THR A CA 1
ATOM 2656 C C . THR A 1 336 ? 58.259 -21.219 5.540 1.00 33.88 336 THR A C 1
ATOM 2658 O O . THR A 1 336 ? 57.593 -21.368 6.558 1.00 33.88 336 THR A O 1
ATOM 2661 N N . GLU A 1 337 ? 57.954 -21.743 4.352 1.00 38.09 337 GLU A N 1
ATOM 2662 C CA . GLU A 1 337 ? 56.812 -22.565 3.944 1.00 38.09 337 GLU A CA 1
ATOM 2663 C C . GLU A 1 337 ? 56.553 -23.818 4.802 1.00 38.09 337 GLU A C 1
ATOM 2665 O O . GLU A 1 337 ? 57.494 -24.464 5.259 1.00 38.09 337 GLU A O 1
ATOM 2670 N N . ALA A 1 338 ? 55.289 -24.256 4.896 1.00 33.84 338 ALA A N 1
ATOM 2671 C CA . ALA A 1 338 ? 54.744 -25.332 4.048 1.00 33.84 338 ALA A CA 1
ATOM 2672 C C . ALA A 1 338 ? 53.511 -26.033 4.662 1.00 33.84 338 ALA A C 1
ATOM 2674 O O . ALA A 1 338 ? 53.416 -26.228 5.869 1.00 33.84 338 ALA A O 1
ATOM 2675 N N . ALA A 1 339 ? 52.685 -26.542 3.739 1.00 32.06 339 ALA A N 1
ATOM 2676 C CA . ALA A 1 339 ? 51.875 -27.765 3.806 1.00 32.06 339 ALA A CA 1
ATOM 2677 C C . ALA A 1 339 ? 50.355 -27.665 4.075 1.00 32.06 339 ALA A C 1
ATOM 2679 O O . ALA A 1 339 ? 49.878 -27.616 5.201 1.00 32.06 339 ALA A O 1
ATOM 2680 N N . ASN A 1 340 ? 49.648 -27.829 2.949 1.00 33.88 340 ASN A N 1
ATOM 2681 C CA . ASN A 1 340 ? 48.522 -28.734 2.695 1.00 33.88 340 ASN A CA 1
ATOM 2682 C C . ASN A 1 340 ? 47.164 -28.504 3.370 1.00 33.88 340 ASN A C 1
ATOM 2684 O O . ASN A 1 340 ? 46.856 -29.012 4.442 1.00 33.88 340 ASN A O 1
ATOM 2688 N N . SER A 1 341 ? 46.299 -27.896 2.557 1.00 39.53 341 SER A N 1
ATOM 2689 C CA . SER A 1 341 ? 44.878 -28.209 2.436 1.00 39.53 341 SER A CA 1
ATOM 2690 C C . SER A 1 341 ? 44.668 -29.665 1.992 1.00 39.53 341 SER A C 1
ATOM 2692 O O . SER A 1 341 ? 45.278 -30.090 1.009 1.00 39.53 341 SER A O 1
ATOM 2694 N N . ASN A 1 342 ? 43.834 -30.413 2.720 1.00 37.88 342 ASN A N 1
ATOM 2695 C CA . ASN A 1 342 ? 42.910 -31.431 2.202 1.00 37.88 342 ASN A CA 1
ATOM 2696 C C . ASN A 1 342 ? 42.203 -32.123 3.377 1.00 37.88 342 ASN A C 1
ATOM 2698 O O . ASN A 1 342 ? 42.774 -33.025 3.981 1.00 37.88 342 ASN A O 1
ATOM 2702 N N . GLU A 1 343 ? 40.943 -31.777 3.637 1.00 35.59 343 GLU A N 1
ATOM 2703 C CA . GLU A 1 343 ? 39.966 -32.778 4.078 1.00 35.59 343 GLU A CA 1
ATOM 2704 C C . GLU A 1 343 ? 38.549 -32.321 3.708 1.00 35.59 343 GLU A C 1
ATOM 2706 O O . GLU A 1 343 ? 37.950 -31.447 4.331 1.00 35.59 343 GLU A O 1
ATOM 2711 N N . ILE A 1 344 ? 38.053 -32.890 2.608 1.00 38.94 344 ILE A N 1
ATOM 2712 C CA . ILE A 1 344 ? 36.652 -32.864 2.198 1.00 38.94 344 ILE A CA 1
ATOM 2713 C C . ILE A 1 344 ? 35.960 -33.965 3.005 1.00 38.94 344 ILE A C 1
ATOM 2715 O O . ILE A 1 344 ? 36.308 -35.136 2.861 1.00 38.94 344 ILE A O 1
ATOM 2719 N N . ILE A 1 345 ? 34.992 -33.599 3.846 1.00 37.44 345 ILE A N 1
ATOM 2720 C CA . ILE A 1 345 ? 34.081 -34.560 4.474 1.00 37.44 345 ILE A CA 1
ATOM 2721 C C . ILE A 1 345 ? 32.938 -34.804 3.487 1.00 37.44 345 ILE A C 1
ATOM 2723 O O . ILE A 1 345 ? 32.064 -33.959 3.310 1.00 37.44 345 ILE A O 1
ATOM 2727 N N . ASP A 1 346 ? 32.992 -35.956 2.826 1.00 39.47 346 ASP A N 1
ATOM 2728 C CA . ASP A 1 346 ? 31.925 -36.509 1.996 1.00 39.47 346 ASP A CA 1
ATOM 2729 C C . ASP A 1 346 ? 31.036 -37.398 2.880 1.00 39.47 346 ASP A C 1
ATOM 2731 O O . ASP A 1 346 ? 31.471 -38.435 3.386 1.00 39.47 346 ASP A O 1
ATOM 2735 N N . LEU A 1 347 ? 29.798 -36.965 3.115 1.00 39.00 347 LEU A N 1
ATOM 2736 C CA . LEU A 1 347 ? 28.750 -37.769 3.740 1.00 39.00 347 LEU A CA 1
ATOM 2737 C C . LEU A 1 347 ? 27.473 -37.598 2.924 1.00 39.00 347 LEU A C 1
ATOM 2739 O O . LEU A 1 347 ? 26.629 -36.757 3.227 1.00 39.00 347 LEU A O 1
ATOM 2743 N N . THR A 1 348 ? 27.326 -38.437 1.902 1.00 38.72 348 THR A N 1
ATOM 2744 C CA . THR A 1 348 ? 26.038 -38.642 1.236 1.00 38.72 348 THR A CA 1
ATOM 2745 C C . THR A 1 348 ? 25.690 -40.127 1.272 1.00 38.72 348 THR A C 1
ATOM 2747 O O . THR A 1 348 ? 26.185 -40.934 0.488 1.00 38.72 348 THR A O 1
ATOM 2750 N N . GLU A 1 349 ? 24.854 -40.495 2.241 1.00 42.97 349 GLU A N 1
ATOM 2751 C CA . GLU A 1 349 ? 24.273 -41.827 2.387 1.00 42.97 349 GLU A CA 1
ATOM 2752 C C . GLU A 1 349 ? 23.101 -41.971 1.402 1.00 42.97 349 GLU A C 1
ATOM 2754 O O . GLU A 1 349 ? 22.078 -41.293 1.502 1.00 42.97 349 GLU A O 1
ATOM 2759 N N . VAL A 1 350 ? 23.277 -42.833 0.400 1.00 38.72 350 VAL A N 1
ATOM 2760 C CA . VAL A 1 350 ? 22.268 -43.144 -0.619 1.00 38.72 350 VAL A CA 1
ATOM 2761 C C . VAL A 1 350 ? 21.272 -44.150 -0.041 1.00 38.72 350 VAL A C 1
ATOM 2763 O O . VAL A 1 350 ? 21.566 -45.341 0.055 1.00 38.72 350 VAL A O 1
ATOM 2766 N N . VAL A 1 351 ? 20.072 -43.685 0.311 1.00 47.56 351 VAL A N 1
ATOM 2767 C CA . VAL A 1 351 ? 18.929 -44.559 0.615 1.00 47.56 351 VAL A CA 1
ATOM 2768 C C . VAL A 1 351 ? 18.200 -44.900 -0.687 1.00 47.56 351 VAL A C 1
ATOM 2770 O O . VAL A 1 351 ? 17.786 -44.025 -1.446 1.00 47.56 351 VAL A O 1
ATOM 2773 N N . ALA A 1 352 ? 18.073 -46.200 -0.954 1.00 48.34 352 ALA A N 1
ATOM 2774 C CA . ALA A 1 352 ? 17.419 -46.766 -2.130 1.00 48.34 352 ALA A CA 1
ATOM 2775 C C . ALA A 1 352 ? 15.896 -46.496 -2.162 1.00 48.34 352 ALA A C 1
ATOM 2777 O O . ALA A 1 352 ? 15.257 -46.474 -1.107 1.00 48.34 352 ALA A O 1
ATOM 2778 N N . PRO A 1 353 ? 15.275 -46.366 -3.353 1.00 49.56 353 PRO A N 1
ATOM 2779 C CA . PRO A 1 353 ? 13.836 -46.171 -3.464 1.00 49.56 353 PRO A CA 1
ATOM 2780 C C . PRO A 1 353 ? 13.059 -47.476 -3.239 1.00 49.56 353 PRO A C 1
ATOM 2782 O O . PRO A 1 353 ? 13.387 -48.538 -3.771 1.00 49.56 353 PRO A O 1
ATOM 2785 N N . THR A 1 354 ? 11.992 -47.369 -2.450 1.00 54.06 354 THR A N 1
ATOM 2786 C CA . THR A 1 354 ? 10.982 -48.408 -2.204 1.00 54.06 354 THR A CA 1
ATOM 2787 C C . THR A 1 354 ? 10.060 -48.554 -3.431 1.00 54.06 354 THR A C 1
ATOM 2789 O O . THR A 1 354 ? 9.751 -47.544 -4.066 1.00 54.06 354 THR A O 1
ATOM 2792 N N . PRO A 1 355 ? 9.616 -49.771 -3.803 1.00 53.88 355 PRO A N 1
ATOM 2793 C CA . PRO A 1 355 ? 8.831 -49.985 -5.018 1.00 53.88 355 PRO A CA 1
ATOM 2794 C C . PRO A 1 355 ? 7.405 -49.419 -4.955 1.00 53.88 355 PRO A C 1
ATOM 2796 O O . PRO A 1 355 ? 6.718 -49.482 -3.937 1.00 53.88 355 PRO A O 1
ATOM 2799 N N . VAL A 1 356 ? 6.990 -48.914 -6.118 1.00 46.31 356 VAL A N 1
ATOM 2800 C CA . VAL A 1 356 ? 5.675 -48.378 -6.487 1.00 46.31 356 VAL A CA 1
ATOM 2801 C C . VAL A 1 356 ? 4.577 -49.426 -6.284 1.00 46.31 356 VAL A C 1
ATOM 2803 O O . VAL A 1 356 ? 4.660 -50.527 -6.827 1.00 46.31 356 VAL A O 1
ATOM 2806 N N . VAL A 1 357 ? 3.534 -49.060 -5.534 1.00 52.75 357 VAL A N 1
ATOM 2807 C CA . VAL A 1 357 ? 2.263 -49.792 -5.476 1.00 52.75 357 VAL A CA 1
ATOM 2808 C C . VAL A 1 357 ? 1.301 -49.166 -6.482 1.00 52.75 357 VAL A C 1
ATOM 2810 O O . VAL A 1 357 ? 1.048 -47.964 -6.472 1.00 52.75 357 VAL A O 1
ATOM 2813 N N . GLU A 1 358 ? 0.805 -50.020 -7.363 1.00 51.53 358 GLU A N 1
ATOM 2814 C CA . GLU A 1 358 ? -0.098 -49.770 -8.478 1.00 51.53 358 GLU A CA 1
ATOM 2815 C C . GLU A 1 358 ? -1.542 -50.076 -8.045 1.00 51.53 358 GLU A C 1
ATOM 2817 O O . GLU A 1 358 ? -1.829 -51.228 -7.762 1.00 51.53 358 GLU A O 1
ATOM 2822 N N . GLU A 1 359 ? -2.435 -49.078 -7.994 1.00 41.69 359 GLU A N 1
ATOM 2823 C CA . GLU A 1 359 ? -3.916 -49.156 -8.104 1.00 41.69 359 GLU A CA 1
ATOM 2824 C C . GLU A 1 359 ? -4.407 -47.705 -8.361 1.00 41.69 359 GLU A C 1
ATOM 2826 O O . GLU A 1 359 ? -3.836 -46.780 -7.797 1.00 41.69 359 GLU A O 1
ATOM 2831 N N . LYS A 1 360 ? -5.416 -47.319 -9.155 1.00 53.56 360 LYS A N 1
ATOM 2832 C CA . LYS A 1 360 ? -6.600 -47.927 -9.793 1.00 53.56 360 LYS A CA 1
ATOM 2833 C C . LYS A 1 360 ? -7.142 -46.884 -10.810 1.00 53.56 360 LYS A C 1
ATOM 2835 O O . LYS A 1 360 ? -6.931 -45.691 -10.588 1.00 53.56 360 LYS A O 1
ATOM 2840 N N . PRO A 1 361 ? -7.876 -47.250 -11.879 1.00 55.16 361 PRO A N 1
ATOM 2841 C CA . PRO A 1 361 ? -8.383 -46.271 -12.845 1.00 55.16 361 PRO A CA 1
ATOM 2842 C C . PRO A 1 361 ? -9.532 -45.418 -12.279 1.00 55.16 361 PRO A C 1
ATOM 2844 O O . PRO A 1 361 ? -10.510 -45.941 -11.744 1.00 55.16 361 PRO A O 1
ATOM 2847 N N . ILE A 1 362 ? -9.420 -44.097 -12.450 1.00 49.66 362 ILE A N 1
ATOM 2848 C CA . ILE A 1 362 ? -10.463 -43.110 -12.147 1.00 49.66 362 ILE A CA 1
ATOM 2849 C C . ILE A 1 362 ? -11.496 -43.123 -13.281 1.00 49.66 362 ILE A C 1
ATOM 2851 O O . ILE A 1 362 ? -11.173 -42.958 -14.457 1.00 49.66 362 ILE A O 1
ATOM 2855 N N . MET A 1 363 ? -12.752 -43.336 -12.896 1.00 45.56 363 MET A N 1
ATOM 2856 C CA . MET A 1 363 ? -13.938 -43.350 -13.746 1.00 45.56 363 MET A CA 1
ATOM 2857 C C . MET A 1 363 ? -14.208 -41.952 -14.330 1.00 45.56 363 MET A C 1
ATOM 2859 O O . MET A 1 363 ? -14.433 -40.992 -13.597 1.00 45.56 363 MET A O 1
ATOM 2863 N N . THR A 1 364 ? -14.192 -41.838 -15.657 1.00 42.56 364 THR A N 1
ATOM 2864 C CA . THR A 1 364 ? -14.528 -40.613 -16.395 1.00 42.56 364 THR A CA 1
ATOM 2865 C C . THR A 1 364 ? -16.046 -40.414 -16.400 1.00 42.56 364 THR A C 1
ATOM 2867 O O . THR A 1 364 ? -16.773 -41.239 -16.950 1.00 42.56 364 THR A O 1
ATOM 2870 N N . ILE A 1 365 ? -16.540 -39.323 -15.810 1.00 46.31 365 ILE A N 1
ATOM 2871 C CA . ILE A 1 365 ? -17.950 -38.924 -15.917 1.00 46.31 365 ILE A CA 1
ATOM 2872 C C . ILE A 1 365 ? -18.074 -37.971 -17.107 1.00 46.31 365 ILE A C 1
ATOM 2874 O O . ILE A 1 365 ? -17.606 -36.836 -17.065 1.00 46.31 365 ILE A O 1
ATOM 2878 N N . THR A 1 366 ? -18.683 -38.442 -18.192 1.00 44.28 366 THR A N 1
ATOM 2879 C CA . THR A 1 366 ? -18.994 -37.629 -19.373 1.00 44.28 366 THR A CA 1
ATOM 2880 C C . THR A 1 366 ? -20.299 -36.871 -19.121 1.00 44.28 366 THR A C 1
ATOM 2882 O O . THR A 1 366 ? -21.376 -37.463 -19.136 1.00 44.28 366 THR A O 1
ATOM 2885 N N . SER A 1 367 ? -20.219 -35.561 -18.876 1.00 49.78 367 SER A N 1
ATOM 2886 C CA . SER A 1 367 ? -21.399 -34.690 -18.844 1.00 49.78 367 SER A CA 1
ATOM 2887 C C . SER A 1 367 ? -21.778 -34.309 -20.276 1.00 49.78 367 SER A C 1
ATOM 2889 O O . SER A 1 367 ? -21.018 -33.639 -20.973 1.00 49.78 367 SER A O 1
ATOM 2891 N N . THR A 1 368 ? -22.933 -34.780 -20.744 1.00 44.09 368 THR A N 1
ATOM 2892 C CA . THR A 1 368 ? -23.509 -34.402 -22.040 1.00 44.09 368 THR A CA 1
ATOM 2893 C C . THR A 1 368 ? -24.429 -33.201 -21.839 1.00 44.09 368 THR A C 1
ATOM 2895 O O . THR A 1 368 ? -25.563 -33.330 -21.384 1.00 44.09 368 THR A O 1
ATOM 2898 N N . VAL A 1 369 ? -23.944 -32.005 -22.179 1.00 46.06 369 VAL A N 1
ATOM 2899 C CA . VAL A 1 369 ? -24.787 -30.805 -22.260 1.00 46.06 369 VAL A CA 1
ATOM 2900 C C . VAL A 1 369 ? -25.555 -30.856 -23.578 1.00 46.06 369 VAL A C 1
ATOM 2902 O O . VAL A 1 369 ? -24.983 -30.739 -24.659 1.00 46.06 369 VAL A O 1
ATOM 2905 N N . THR A 1 370 ? -26.867 -31.057 -23.479 1.00 47.75 370 THR A N 1
ATOM 2906 C CA . THR A 1 370 ? -27.791 -30.994 -24.615 1.00 47.75 370 THR A CA 1
ATOM 2907 C C . THR A 1 370 ? -28.210 -29.538 -24.801 1.00 47.75 370 THR A C 1
ATOM 2909 O O . THR A 1 370 ? -29.029 -29.028 -24.040 1.00 47.75 370 THR A O 1
ATOM 2912 N N . ALA A 1 371 ? -27.630 -28.847 -25.783 1.00 49.94 371 ALA A N 1
ATOM 2913 C CA . ALA A 1 371 ? -28.082 -27.520 -26.186 1.00 49.94 371 ALA A CA 1
ATOM 2914 C C . ALA A 1 371 ? -29.335 -27.655 -27.065 1.00 49.94 371 ALA A C 1
ATOM 2916 O O . ALA A 1 371 ? -29.274 -28.132 -28.198 1.00 49.94 371 ALA A O 1
ATOM 2917 N N . VAL A 1 372 ? -30.482 -27.249 -26.523 1.00 52.69 372 VAL A N 1
ATOM 2918 C CA . VAL A 1 372 ? -31.720 -27.051 -27.282 1.00 52.69 372 VAL A CA 1
ATOM 2919 C C . VAL A 1 372 ? -31.614 -25.693 -27.974 1.00 52.69 372 VAL A C 1
ATOM 2921 O O . VAL A 1 372 ? -31.693 -24.657 -27.320 1.00 52.69 372 VAL A O 1
ATOM 2924 N N . MET A 1 373 ? -31.418 -25.695 -29.294 1.00 47.28 373 MET A N 1
ATOM 2925 C CA . MET A 1 373 ? -31.659 -24.512 -30.118 1.00 47.28 373 MET A CA 1
ATOM 2926 C C . MET A 1 373 ? -33.165 -24.375 -30.343 1.00 47.28 373 MET A C 1
ATOM 2928 O O . MET A 1 373 ? -33.773 -25.186 -31.039 1.00 47.28 373 MET A O 1
ATOM 2932 N N . THR A 1 374 ? -33.768 -23.351 -29.751 1.00 54.00 374 THR A N 1
ATOM 2933 C CA . THR A 1 374 ? -35.069 -22.829 -30.176 1.00 54.00 374 THR A CA 1
ATOM 2934 C C . THR A 1 374 ? -34.840 -21.687 -31.155 1.00 54.00 374 THR A C 1
ATOM 2936 O O . THR A 1 374 ? -34.459 -20.590 -30.756 1.00 54.00 374 THR A O 1
ATOM 2939 N N . GLU A 1 375 ? -35.086 -21.961 -32.433 1.00 54.59 375 GLU A N 1
ATOM 2940 C CA . GLU A 1 375 ? -35.445 -20.947 -33.421 1.00 54.59 375 GLU A CA 1
ATOM 2941 C C . GLU A 1 375 ? -36.893 -20.508 -33.170 1.00 54.59 375 GLU A C 1
ATOM 2943 O O . GLU A 1 375 ? -37.781 -21.352 -33.023 1.00 54.59 375 GLU A O 1
ATOM 2948 N N . ALA A 1 376 ? -37.145 -19.200 -33.158 1.00 54.44 376 ALA A N 1
ATOM 2949 C CA . ALA A 1 376 ? -38.480 -18.657 -33.373 1.00 54.44 376 ALA A CA 1
ATOM 2950 C C . ALA A 1 376 ? -38.412 -17.199 -33.858 1.00 54.44 376 ALA A C 1
ATOM 2952 O O . ALA A 1 376 ? -38.114 -16.307 -33.071 1.00 54.44 376 ALA A O 1
ATOM 2953 N N . TYR A 1 377 ? -38.768 -17.060 -35.141 1.00 48.69 377 TYR A N 1
ATOM 2954 C CA . TYR A 1 377 ? -39.490 -15.971 -35.820 1.00 48.69 377 TYR A CA 1
ATOM 2955 C C . TYR A 1 377 ? -38.888 -14.569 -35.932 1.00 48.69 377 TYR A C 1
ATOM 2957 O O . TYR A 1 377 ? -38.797 -13.845 -34.919 1.00 48.69 377 TYR A O 1
#

pLDDT: mean 72.33, std 23.08, range [32.06, 98.31]

Radius of gyration: 34.54 Å; chains: 1; bounding box: 104×90×106 Å